Protein AF-A0A7S0DMI7-F1 (afdb_monomer)

pLDDT: mean 76.23, std 19.16, range [41.09, 98.19]

Organism: NCBI:txid1561963

Foldseek 3Di:
DDDDDDDDDDPDDPDPPDDDPDPDPPPPVPPPPPFPKDKDKDFLDPQQFDDQQQFTQAGDPPGVCVVRVPAGGKGWQDKANHGRGRHRVSNVVVSNVSSVVRGMIMTIITDDDDPPPPDRPHPPVVDPPCVVVVVVVVVVVVCVVVCVPPVVVVVVVVVVVVVVVVVVVVVVVPDPDDPPPDDDDPDDPPDDDAQFKWFFQQWDDDPPWDTRHGGFIWGFHDDDPQFTWTDGPVTHIDTGGPDVVRSSRIDRDDDD

Sequence (256 aa):
KDMDHDEMLNFEYMPRIIARKERNKKERRPKAFKYRHVELEFEAKPLGIKVISNRVVGIKKKSQAYLAGVRPGWQLLYVSDHKVPQETERVSRLLDAAVTTGFNFTIYFERRRLPDGMLAIEDSSEGRDEYEVQKEIKMKELYEGFSQTFDTALINQQAEMLREKEKRKKAAQMSPLSLRKATPVPMSSMDLKAGQTVRISAPIYETDASDIEAGEVGVIEEIDGEGIWMNIPKHESLRLVRDRSIIDGMDIHRDP

Structure (mmCIF, N/CA/C/O backbone):
data_AF-A0A7S0DMI7-F1
#
_entry.id   AF-A0A7S0DMI7-F1
#
loop_
_atom_site.group_PDB
_atom_site.id
_atom_site.type_symbol
_atom_site.label_atom_id
_atom_site.label_alt_id
_atom_site.label_comp_id
_atom_site.label_asym_id
_atom_site.label_entity_id
_atom_site.label_seq_id
_atom_site.pdbx_PDB_ins_code
_atom_site.Cartn_x
_atom_site.Cartn_y
_atom_site.Cartn_z
_atom_site.occupancy
_atom_site.B_iso_or_equiv
_atom_site.auth_seq_id
_atom_site.auth_comp_id
_atom_site.auth_asym_id
_atom_site.auth_atom_id
_atom_site.pdbx_PDB_model_num
ATOM 1 N N . LYS A 1 1 ? 67.617 -79.668 13.476 1.00 51.00 1 LYS A N 1
ATOM 2 C CA . LYS A 1 1 ? 68.069 -79.034 12.218 1.00 51.00 1 LYS A CA 1
ATOM 3 C C . LYS A 1 1 ? 67.586 -77.589 12.238 1.00 51.00 1 LYS A C 1
ATOM 5 O O . LYS A 1 1 ? 66.632 -77.235 11.562 1.00 51.00 1 LYS A O 1
ATOM 10 N N . ASP A 1 2 ? 68.121 -76.874 13.219 1.00 59.28 2 ASP A N 1
ATOM 11 C CA . ASP A 1 2 ? 68.686 -75.529 13.167 1.00 59.28 2 ASP A CA 1
ATOM 12 C C . ASP A 1 2 ? 68.175 -74.631 12.040 1.00 59.28 2 ASP A C 1
ATOM 14 O O . ASP A 1 2 ? 68.474 -74.855 10.867 1.00 59.28 2 ASP A O 1
ATOM 18 N N . MET A 1 3 ? 67.462 -73.576 12.430 1.00 52.53 3 MET A N 1
ATOM 19 C CA . MET A 1 3 ? 67.734 -72.255 11.881 1.00 52.53 3 MET A CA 1
ATOM 20 C C . MET A 1 3 ? 67.783 -71.247 13.022 1.00 52.53 3 MET A C 1
ATOM 22 O O . MET A 1 3 ? 66.832 -71.096 13.791 1.00 52.53 3 MET A O 1
ATOM 26 N N . ASP A 1 4 ? 68.958 -70.642 13.095 1.00 60.44 4 ASP A N 1
ATOM 27 C CA . ASP A 1 4 ? 69.423 -69.628 14.015 1.00 60.44 4 ASP A CA 1
ATOM 28 C C . ASP A 1 4 ? 68.826 -68.241 13.741 1.00 60.44 4 ASP A C 1
ATOM 30 O O . ASP A 1 4 ? 68.377 -67.935 12.637 1.00 60.44 4 ASP A O 1
ATOM 34 N N . HIS A 1 5 ? 68.865 -67.439 14.808 1.00 54.69 5 HIS A N 1
ATOM 35 C CA . HIS A 1 5 ? 69.166 -66.005 14.883 1.00 54.69 5 HIS A CA 1
ATOM 36 C C . HIS A 1 5 ? 68.999 -65.129 13.631 1.00 54.69 5 HIS A C 1
ATOM 38 O O . HIS A 1 5 ? 69.819 -65.172 12.724 1.00 54.69 5 HIS A O 1
ATOM 44 N N . ASP A 1 6 ? 67.988 -64.257 13.697 1.00 54.22 6 ASP A N 1
ATOM 45 C CA . ASP A 1 6 ? 67.986 -62.841 13.279 1.00 54.22 6 ASP A CA 1
ATOM 46 C C . ASP A 1 6 ? 66.526 -62.368 13.457 1.00 54.22 6 ASP A C 1
ATOM 48 O O . ASP A 1 6 ? 65.657 -62.636 12.638 1.00 54.22 6 ASP A O 1
ATOM 52 N N . GLU A 1 7 ? 66.063 -61.783 14.561 1.00 60.16 7 GLU A N 1
ATOM 53 C CA . GLU A 1 7 ? 66.576 -60.615 15.279 1.00 60.16 7 GLU A CA 1
ATOM 54 C C . GLU A 1 7 ? 67.148 -59.510 14.390 1.00 60.16 7 GLU A C 1
ATOM 56 O O . GLU A 1 7 ? 68.170 -58.924 14.704 1.00 60.16 7 GLU A O 1
ATOM 61 N N . MET A 1 8 ? 66.430 -59.139 13.327 1.00 50.59 8 MET A N 1
ATOM 62 C CA . MET A 1 8 ? 66.545 -57.783 12.796 1.00 50.59 8 MET A CA 1
ATOM 63 C C . MET A 1 8 ? 65.179 -57.169 12.489 1.00 50.59 8 MET A C 1
ATOM 65 O O . MET A 1 8 ? 64.515 -57.491 11.512 1.00 50.59 8 MET A O 1
ATOM 69 N N . LEU A 1 9 ? 64.808 -56.234 13.370 1.00 54.53 9 LEU A N 1
ATOM 70 C CA . LEU A 1 9 ? 64.209 -54.948 13.016 1.00 54.53 9 LEU A CA 1
ATOM 71 C C . LEU A 1 9 ? 62.975 -55.005 12.106 1.00 54.53 9 LEU A C 1
ATOM 73 O O . LEU A 1 9 ? 63.062 -54.841 10.896 1.00 54.53 9 LEU A O 1
ATOM 77 N N . ASN A 1 10 ? 61.796 -55.057 12.725 1.00 45.16 10 ASN A N 1
ATOM 78 C CA . ASN A 1 10 ? 60.628 -54.404 12.138 1.00 45.16 10 ASN A CA 1
ATOM 79 C C . ASN A 1 10 ? 59.769 -53.745 13.225 1.00 45.16 10 ASN A C 1
ATOM 81 O O . ASN A 1 10 ? 58.633 -54.117 13.500 1.00 45.16 10 ASN A O 1
ATOM 85 N N . PHE A 1 11 ? 60.368 -52.737 13.863 1.00 46.81 11 PHE A N 1
ATOM 86 C CA . PHE A 1 11 ? 59.679 -51.710 14.652 1.00 46.81 11 PHE A CA 1
ATOM 87 C C . PHE A 1 11 ? 59.226 -50.553 13.743 1.00 46.81 11 PHE A C 1
ATOM 89 O O . PHE A 1 11 ? 59.364 -49.380 14.080 1.00 46.81 11 PHE A O 1
ATOM 96 N N . GLU A 1 12 ? 58.682 -50.870 12.569 1.00 53.97 12 GLU A N 1
ATOM 97 C CA . GLU A 1 12 ? 58.097 -49.882 11.670 1.00 53.97 12 GLU A CA 1
ATOM 98 C C . GLU A 1 12 ? 56.611 -50.173 11.471 1.00 53.97 12 GLU A C 1
ATOM 100 O O . GLU A 1 12 ? 56.195 -51.299 11.220 1.00 53.97 12 GLU A O 1
ATOM 105 N N . TYR A 1 13 ? 55.819 -49.106 11.578 1.00 46.72 13 TYR A N 1
ATOM 106 C CA . TYR A 1 13 ? 54.392 -49.041 11.265 1.00 46.72 13 TYR A CA 1
ATOM 107 C C . TYR A 1 13 ? 53.391 -49.583 12.298 1.00 46.72 13 TYR A C 1
ATOM 109 O O . TYR A 1 13 ? 52.547 -50.432 12.029 1.00 46.72 13 TYR A O 1
ATOM 117 N N . MET A 1 14 ? 53.330 -48.899 13.440 1.00 41.09 14 MET A N 1
ATOM 118 C CA . MET A 1 14 ? 52.031 -48.570 14.039 1.00 41.09 14 MET A CA 1
ATOM 119 C C . MET A 1 14 ? 51.489 -47.305 13.350 1.00 41.09 14 MET A C 1
ATOM 121 O O . MET A 1 14 ? 51.977 -46.209 13.648 1.00 41.09 14 MET A O 1
ATOM 125 N N . PRO A 1 15 ? 50.500 -47.376 12.436 1.00 46.91 15 PRO A N 1
ATOM 126 C CA . PRO A 1 15 ? 49.812 -46.170 12.017 1.00 46.91 15 PRO A CA 1
ATOM 127 C C . PRO A 1 15 ? 49.036 -45.652 13.228 1.00 46.91 15 PRO A C 1
ATOM 129 O O . PRO A 1 15 ? 48.144 -46.314 13.757 1.00 46.91 15 PRO A O 1
ATOM 132 N N . ARG A 1 16 ? 49.393 -44.451 13.685 1.00 47.19 16 ARG A N 1
ATOM 133 C CA . ARG A 1 16 ? 48.600 -43.677 14.641 1.00 47.19 16 ARG A CA 1
ATOM 134 C C . ARG A 1 16 ? 47.180 -43.543 14.082 1.00 47.19 16 ARG A C 1
ATOM 136 O O . ARG A 1 16 ? 46.923 -42.673 13.255 1.00 47.19 16 ARG A O 1
ATOM 143 N N . ILE A 1 17 ? 46.246 -44.379 14.538 1.00 46.34 17 ILE A N 1
ATOM 144 C CA . ILE A 1 17 ? 44.807 -44.180 14.330 1.00 46.34 17 ILE A CA 1
ATOM 145 C C . ILE A 1 17 ? 44.365 -43.082 15.301 1.00 46.34 17 ILE A C 1
ATOM 147 O O . ILE A 1 17 ? 43.647 -43.308 16.267 1.00 46.34 17 ILE A O 1
ATOM 151 N N . ILE A 1 18 ? 44.846 -41.865 15.068 1.00 53.53 18 ILE A N 1
ATOM 152 C CA . ILE A 1 18 ? 44.257 -40.652 15.615 1.00 53.53 18 ILE A CA 1
ATOM 153 C C . ILE A 1 18 ? 44.119 -39.680 14.447 1.00 53.53 18 ILE A C 1
ATOM 155 O O . ILE A 1 18 ? 45.068 -39.427 13.714 1.00 53.53 18 ILE A O 1
ATOM 159 N N . ALA A 1 19 ? 42.911 -39.128 14.334 1.00 55.78 19 ALA A N 1
ATOM 160 C CA . ALA A 1 19 ? 42.519 -38.004 13.490 1.00 55.78 19 ALA A CA 1
ATOM 161 C C . ALA A 1 19 ? 42.274 -38.280 11.996 1.00 55.78 19 ALA A C 1
ATOM 163 O O . ALA A 1 19 ? 43.119 -38.002 11.150 1.00 55.78 19 ALA A O 1
ATOM 164 N N . ARG A 1 20 ? 41.018 -38.625 11.654 1.00 47.97 20 ARG A N 1
ATOM 165 C CA . ARG A 1 20 ? 40.309 -37.960 10.534 1.00 47.97 20 ARG A CA 1
ATOM 166 C C . ARG A 1 20 ? 38.790 -38.211 10.506 1.00 47.97 20 ARG A C 1
ATOM 168 O O . ARG A 1 20 ? 38.251 -38.698 9.521 1.00 47.97 20 ARG A O 1
ATOM 175 N N . LYS A 1 21 ? 38.066 -37.834 11.568 1.00 53.91 21 LYS A N 1
ATOM 176 C CA . LYS A 1 21 ? 36.588 -37.724 11.527 1.00 53.91 21 LYS A CA 1
ATOM 177 C C . LYS A 1 21 ? 36.055 -36.300 11.301 1.00 53.91 21 LYS A C 1
ATOM 179 O O . LYS A 1 21 ? 34.848 -36.111 11.260 1.00 53.91 21 LYS A O 1
ATOM 184 N N . GLU A 1 22 ? 36.913 -35.310 11.055 1.00 56.56 22 GLU A N 1
ATOM 185 C CA . GLU A 1 22 ? 36.490 -33.903 10.981 1.00 56.56 22 GLU A CA 1
ATOM 186 C C . GLU A 1 22 ? 37.026 -33.154 9.758 1.00 56.56 22 GLU A C 1
ATOM 188 O O . GLU A 1 22 ? 37.826 -32.237 9.898 1.00 56.56 22 GLU A O 1
ATOM 193 N N . ARG A 1 23 ? 36.629 -33.525 8.534 1.00 53.94 23 ARG A N 1
ATOM 194 C CA . ARG A 1 23 ? 36.812 -32.643 7.357 1.00 53.94 23 ARG A CA 1
ATOM 195 C C . ARG A 1 23 ? 36.038 -33.138 6.138 1.00 53.94 23 ARG A C 1
ATOM 197 O O . ARG A 1 23 ? 36.613 -33.515 5.128 1.00 53.94 23 ARG A O 1
ATOM 204 N N . ASN A 1 24 ? 34.711 -33.154 6.232 1.00 51.22 24 ASN A N 1
ATOM 205 C CA . ASN A 1 24 ? 33.867 -32.982 5.042 1.00 51.22 24 ASN A CA 1
ATOM 206 C C . ASN A 1 24 ? 32.446 -32.507 5.368 1.00 51.22 24 ASN A C 1
ATOM 208 O O . ASN A 1 24 ? 31.512 -32.719 4.600 1.00 51.22 24 ASN A O 1
ATOM 212 N N . LYS A 1 25 ? 32.292 -31.725 6.443 1.00 53.50 25 LYS A N 1
ATOM 213 C CA . LYS A 1 25 ? 31.246 -30.703 6.485 1.00 53.50 25 LYS A CA 1
ATOM 214 C C . LYS A 1 25 ? 31.739 -29.557 5.598 1.00 53.50 25 LYS A C 1
ATOM 216 O O . LYS A 1 25 ? 32.090 -28.493 6.087 1.00 53.50 25 LYS A O 1
ATOM 221 N N . LYS A 1 26 ? 31.874 -29.822 4.288 1.00 54.66 26 LYS A N 1
ATOM 222 C CA . LYS A 1 26 ? 31.926 -28.761 3.282 1.00 54.66 26 LYS A CA 1
ATOM 223 C C . LYS A 1 26 ? 30.729 -27.900 3.617 1.00 54.66 26 LYS A C 1
ATOM 225 O O . LYS A 1 26 ? 29.599 -28.373 3.493 1.00 54.66 26 LYS A O 1
ATOM 230 N N . GLU A 1 27 ? 31.000 -26.708 4.130 1.00 52.00 27 GLU A N 1
ATOM 231 C CA . GLU A 1 27 ? 30.058 -25.613 4.195 1.00 52.00 27 GLU A CA 1
ATOM 232 C C . GLU A 1 27 ? 29.348 -25.599 2.848 1.00 52.00 27 GLU A C 1
ATOM 234 O O . GLU A 1 27 ? 29.869 -25.118 1.839 1.00 52.00 27 GLU A O 1
ATOM 239 N N . ARG A 1 28 ? 28.160 -26.202 2.795 1.00 58.22 28 ARG A N 1
ATOM 240 C CA . ARG A 1 28 ? 27.212 -25.915 1.740 1.00 58.22 28 ARG A CA 1
ATOM 241 C C . ARG A 1 28 ? 26.820 -24.490 2.068 1.00 58.22 28 ARG A C 1
ATOM 243 O O . ARG A 1 28 ? 25.839 -24.289 2.774 1.00 58.22 28 ARG A O 1
ATOM 250 N N . ARG A 1 29 ? 27.654 -23.523 1.657 1.00 53.38 29 ARG A N 1
ATOM 251 C CA . ARG A 1 29 ? 27.296 -22.111 1.656 1.00 53.38 29 ARG A CA 1
ATOM 252 C C . ARG A 1 29 ? 25.887 -22.108 1.082 1.00 53.38 29 ARG A C 1
ATOM 254 O O . ARG A 1 29 ? 25.735 -22.636 -0.030 1.00 53.38 29 ARG A O 1
ATOM 261 N N . PRO A 1 30 ? 24.860 -21.703 1.851 1.00 58.59 30 PRO A N 1
ATOM 262 C CA . PRO A 1 30 ? 23.506 -21.689 1.331 1.00 58.59 30 PRO A CA 1
ATOM 263 C C . PRO A 1 30 ? 23.613 -20.923 0.024 1.00 58.59 30 PRO A C 1
ATOM 265 O O . PRO A 1 30 ? 24.147 -19.813 0.016 1.00 58.59 30 PRO A O 1
ATOM 268 N N . LYS A 1 31 ? 23.284 -21.583 -1.096 1.00 58.91 31 LYS A N 1
ATOM 269 C CA . LYS A 1 31 ? 23.355 -20.956 -2.417 1.00 58.91 31 LYS A CA 1
ATOM 270 C C . LYS A 1 31 ? 22.606 -19.649 -2.250 1.00 58.91 31 LYS A C 1
ATOM 272 O O . LYS A 1 31 ? 21.418 -19.712 -1.949 1.00 58.91 31 LYS A O 1
ATOM 277 N N . ALA A 1 32 ? 23.317 -18.522 -2.326 1.00 53.50 32 ALA A N 1
ATOM 278 C CA . ALA A 1 32 ? 22.724 -17.217 -2.115 1.00 53.50 32 ALA A CA 1
ATOM 279 C C . ALA A 1 32 ? 21.523 -17.159 -3.051 1.00 53.50 32 ALA A C 1
ATOM 281 O O . ALA A 1 32 ? 21.679 -17.217 -4.276 1.00 53.50 32 ALA A O 1
ATOM 282 N N . PHE A 1 33 ? 20.326 -17.216 -2.471 1.00 57.03 33 PHE A N 1
ATOM 283 C CA . PHE A 1 33 ? 19.102 -17.177 -3.238 1.00 57.03 33 PHE A CA 1
ATOM 284 C C . PHE A 1 33 ? 19.055 -15.762 -3.786 1.00 57.03 33 PHE A C 1
ATOM 286 O O . PHE A 1 33 ? 18.699 -14.823 -3.086 1.00 57.03 33 PHE A O 1
ATOM 293 N N . LYS A 1 34 ? 19.543 -15.601 -5.018 1.00 68.25 34 LYS A N 1
ATOM 294 C CA . LYS A 1 34 ? 19.492 -14.349 -5.759 1.00 68.25 34 LYS A CA 1
ATOM 295 C C . LYS A 1 34 ? 18.010 -14.019 -5.899 1.00 68.25 34 LYS A C 1
ATOM 297 O O . LYS A 1 34 ? 17.329 -14.641 -6.719 1.00 68.25 34 LYS A O 1
ATOM 302 N N . TYR A 1 35 ? 17.510 -13.141 -5.029 1.00 62.62 35 TYR A N 1
ATOM 303 C CA . TYR A 1 35 ? 16.135 -12.667 -5.059 1.00 62.62 35 TYR A CA 1
ATOM 304 C C . TYR A 1 35 ? 15.841 -12.204 -6.482 1.00 62.62 35 TYR A C 1
ATOM 306 O O . TYR A 1 35 ? 16.559 -11.379 -7.048 1.00 62.62 35 TYR A O 1
ATOM 314 N N . ARG A 1 36 ? 14.847 -12.829 -7.116 1.00 85.94 36 ARG A N 1
ATOM 315 C CA . ARG A 1 36 ? 14.408 -12.432 -8.452 1.00 85.94 36 ARG A CA 1
ATOM 316 C C . ARG A 1 36 ? 13.363 -11.349 -8.253 1.00 85.94 36 ARG A C 1
ATOM 318 O O . ARG A 1 36 ? 12.171 -11.654 -8.218 1.00 85.94 36 ARG A O 1
ATOM 325 N N . HIS A 1 37 ? 13.831 -10.123 -8.046 1.00 93.75 37 HIS A N 1
ATOM 326 C CA . HIS A 1 37 ? 12.964 -8.961 -8.159 1.00 93.75 37 HIS A CA 1
ATOM 327 C C . HIS A 1 37 ? 12.476 -8.847 -9.604 1.00 93.75 37 HIS A C 1
ATOM 329 O O . HIS A 1 37 ? 13.197 -9.204 -10.542 1.00 93.75 37 HIS A O 1
ATOM 335 N N . VAL A 1 38 ? 11.231 -8.424 -9.768 1.00 95.88 38 VAL A N 1
ATOM 336 C CA . VAL A 1 38 ? 10.604 -8.187 -11.065 1.00 95.88 38 VAL A CA 1
ATOM 337 C C . VAL A 1 38 ? 9.954 -6.833 -10.992 1.00 95.88 38 VAL A C 1
ATOM 339 O O . VAL A 1 38 ? 9.150 -6.584 -10.100 1.00 95.88 38 VAL A O 1
ATOM 342 N N . GLU A 1 39 ? 10.302 -5.997 -11.941 1.00 96.69 39 GLU A N 1
ATOM 343 C CA . GLU A 1 39 ? 9.683 -4.706 -12.145 1.00 96.69 39 GLU A CA 1
ATOM 344 C C . GLU A 1 39 ? 8.648 -4.856 -13.259 1.00 96.69 39 GLU A C 1
ATOM 346 O O . GLU A 1 39 ? 8.946 -5.448 -14.300 1.00 96.69 39 GLU A O 1
ATOM 351 N N . LEU A 1 40 ? 7.418 -4.416 -13.006 1.00 97.69 40 LEU A N 1
ATOM 352 C CA . LEU A 1 40 ? 6.320 -4.466 -13.970 1.00 97.69 40 LEU A CA 1
ATOM 353 C C . LEU A 1 40 ? 5.623 -3.107 -14.006 1.00 97.69 40 LEU A C 1
ATOM 355 O O . LEU A 1 40 ? 5.250 -2.587 -12.955 1.00 97.69 40 LEU A O 1
ATOM 359 N N . GLU A 1 41 ? 5.429 -2.566 -15.205 1.00 98.00 41 GLU A N 1
ATOM 360 C CA . GLU A 1 41 ? 4.672 -1.335 -15.441 1.00 98.00 41 GLU A CA 1
ATOM 361 C C . GLU A 1 41 ? 3.194 -1.658 -15.698 1.00 98.00 41 GLU A C 1
ATOM 363 O O . GLU A 1 41 ? 2.851 -2.653 -16.346 1.00 98.00 41 GLU A O 1
ATOM 368 N N . PHE A 1 42 ? 2.315 -0.817 -15.168 1.00 98.06 42 PHE A N 1
ATOM 369 C CA . PHE A 1 42 ? 0.870 -0.963 -15.198 1.00 98.06 42 PHE A CA 1
ATOM 370 C C . PHE A 1 42 ? 0.224 0.352 -15.644 1.00 98.06 42 PHE A C 1
ATOM 372 O O . PHE A 1 42 ? 0.614 1.426 -15.198 1.00 98.06 42 PHE A O 1
ATOM 379 N N . GLU A 1 43 ? -0.801 0.268 -16.491 1.00 98.19 43 GLU A N 1
ATOM 380 C CA . GLU A 1 43 ? -1.671 1.409 -16.791 1.00 98.19 43 GLU A CA 1
ATOM 381 C C . GLU A 1 43 ? -2.548 1.753 -15.574 1.00 98.19 43 GLU A C 1
ATOM 383 O O . GLU A 1 43 ? -2.835 0.872 -14.753 1.00 98.19 43 GLU A O 1
ATOM 388 N N . ALA A 1 44 ? -3.039 2.999 -15.507 1.00 97.56 44 ALA A N 1
ATOM 389 C CA . ALA A 1 44 ? -3.982 3.516 -14.503 1.00 97.56 44 ALA A CA 1
ATOM 390 C C . ALA A 1 44 ? -5.395 2.901 -14.613 1.00 97.56 44 ALA A C 1
ATOM 392 O O . ALA A 1 44 ? -6.405 3.582 -14.791 1.00 97.56 44 ALA A O 1
ATOM 393 N N . LYS A 1 45 ? -5.472 1.573 -14.553 1.00 97.75 45 LYS A N 1
ATOM 394 C CA . LYS A 1 45 ? -6.688 0.762 -14.621 1.00 97.75 45 LYS A CA 1
ATOM 395 C C . LYS A 1 45 ? -6.690 -0.239 -13.465 1.00 97.75 45 LYS A C 1
ATOM 397 O O . LYS A 1 45 ? -5.633 -0.548 -12.914 1.00 97.75 45 LYS A O 1
ATOM 402 N N . PRO A 1 46 ? -7.854 -0.806 -13.103 1.00 97.19 46 PRO A N 1
ATOM 403 C CA . PRO A 1 46 ? -7.917 -1.832 -12.070 1.00 97.19 46 PRO A CA 1
ATOM 404 C C . PRO A 1 46 ? -6.971 -3.011 -12.365 1.00 97.19 46 PRO A C 1
ATOM 406 O O . PRO A 1 46 ? -7.167 -3.762 -13.321 1.00 97.19 46 PRO A O 1
ATOM 409 N N . LEU A 1 47 ? -5.968 -3.205 -11.501 1.00 97.38 47 LEU A N 1
ATOM 410 C CA . LEU A 1 47 ? -4.944 -4.254 -11.630 1.00 97.38 47 LEU A CA 1
ATOM 411 C C . LEU A 1 47 ? -5.537 -5.667 -11.676 1.00 97.38 47 LEU A C 1
ATOM 413 O O . LEU A 1 47 ? -5.007 -6.553 -12.347 1.00 97.38 47 LEU A O 1
ATOM 417 N N . GLY A 1 48 ? -6.627 -5.881 -10.932 1.00 97.56 48 GLY A N 1
ATOM 418 C CA . GLY A 1 48 ? -7.248 -7.190 -10.741 1.00 97.56 48 GLY A CA 1
ATOM 419 C C . GLY A 1 48 ? -6.370 -8.157 -9.946 1.00 97.56 48 GLY A C 1
ATOM 420 O O . GLY A 1 48 ? -6.274 -9.328 -10.314 1.00 97.56 48 GLY A O 1
ATOM 421 N N . ILE A 1 49 ? -5.736 -7.669 -8.878 1.00 97.31 49 ILE A N 1
ATOM 422 C CA . ILE A 1 49 ? -5.055 -8.479 -7.861 1.00 97.31 49 ILE A CA 1
ATOM 423 C C . ILE A 1 49 ? -5.820 -8.406 -6.544 1.00 97.31 49 ILE A C 1
ATOM 425 O O . ILE A 1 49 ? -6.400 -7.377 -6.210 1.00 97.31 49 ILE A O 1
ATOM 429 N N . LYS A 1 50 ? -5.790 -9.497 -5.786 1.00 96.94 50 LYS A N 1
ATOM 430 C CA . LYS A 1 50 ? -6.220 -9.548 -4.392 1.00 96.94 50 LYS A CA 1
ATOM 431 C C . LYS A 1 50 ? -4.972 -9.691 -3.535 1.00 96.94 50 LYS A C 1
ATOM 433 O O . LYS A 1 50 ? -4.159 -10.588 -3.778 1.00 96.94 50 LYS A O 1
ATOM 438 N N . VAL A 1 51 ? -4.818 -8.812 -2.553 1.00 96.81 51 VAL A N 1
ATOM 439 C CA . VAL A 1 51 ? -3.630 -8.743 -1.695 1.00 96.81 51 VAL A CA 1
ATOM 440 C C . VAL A 1 51 ? -4.058 -8.903 -0.239 1.00 96.81 51 VAL A C 1
ATOM 442 O O . VAL A 1 51 ? -5.091 -8.379 0.166 1.00 96.81 51 VAL A O 1
ATOM 445 N N . ILE A 1 52 ? -3.279 -9.652 0.539 1.00 96.12 52 ILE A N 1
ATOM 446 C CA . ILE A 1 52 ? -3.362 -9.675 2.005 1.00 96.12 52 ILE A CA 1
ATOM 447 C C . ILE A 1 52 ? -1.984 -9.278 2.515 1.00 96.12 52 ILE A C 1
ATOM 449 O O . ILE A 1 52 ? -0.983 -9.862 2.092 1.00 96.12 52 ILE A O 1
ATOM 453 N N . SER A 1 53 ? -1.924 -8.290 3.409 1.00 96.19 53 SER A N 1
ATOM 454 C CA . SER A 1 53 ? -0.679 -7.617 3.777 1.00 96.19 53 SER A CA 1
ATOM 455 C C . SER A 1 53 ? -0.025 -7.037 2.514 1.00 96.19 53 SER A C 1
ATOM 457 O O . SER A 1 53 ? -0.672 -6.306 1.772 1.00 96.19 53 SER A O 1
ATOM 459 N N . ASN A 1 54 ? 1.212 -7.419 2.212 1.00 97.19 54 ASN A N 1
ATOM 460 C CA . ASN A 1 54 ? 1.915 -7.092 0.976 1.00 97.19 54 ASN A CA 1
ATOM 461 C C . ASN A 1 54 ? 2.069 -8.302 0.038 1.00 97.19 54 ASN A C 1
ATOM 463 O O . ASN A 1 54 ? 2.976 -8.327 -0.792 1.00 97.19 54 ASN A O 1
ATOM 467 N N . ARG A 1 55 ? 1.232 -9.338 0.168 1.00 96.19 55 ARG A N 1
ATOM 468 C CA . ARG A 1 55 ? 1.321 -10.560 -0.646 1.00 96.19 55 ARG A CA 1
ATOM 469 C C . ARG A 1 55 ? 0.124 -10.742 -1.556 1.00 96.19 55 ARG A C 1
ATOM 471 O O . ARG A 1 55 ? -1.020 -10.681 -1.113 1.00 96.19 55 ARG A O 1
ATOM 478 N N . VAL A 1 56 ? 0.399 -11.058 -2.818 1.00 96.31 56 VAL A N 1
ATOM 479 C CA . VAL A 1 56 ? -0.623 -11.426 -3.798 1.00 96.31 56 VAL A CA 1
ATOM 480 C C . VAL A 1 56 ? -1.214 -12.773 -3.397 1.00 96.31 56 VAL A C 1
ATOM 482 O O . VAL A 1 56 ? -0.505 -13.777 -3.359 1.00 96.31 56 VAL A O 1
ATOM 485 N N . VAL A 1 57 ? -2.510 -12.807 -3.105 1.00 95.94 57 VAL A N 1
ATOM 486 C CA . VAL A 1 57 ? -3.231 -14.041 -2.753 1.00 95.94 57 VAL A CA 1
ATOM 487 C C . V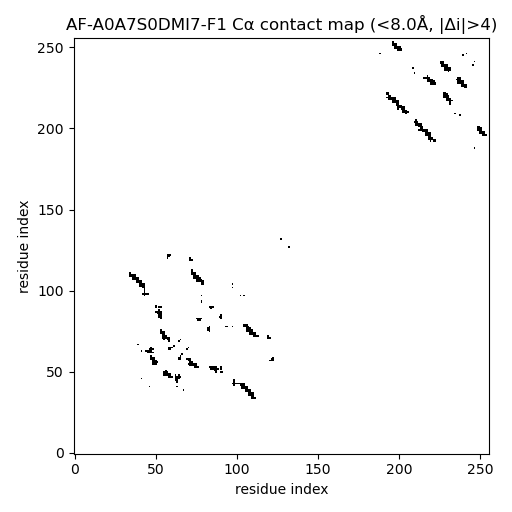AL A 1 57 ? -4.119 -14.541 -3.883 1.00 95.94 57 VAL A C 1
ATOM 489 O O . VAL A 1 57 ? -4.362 -15.738 -3.968 1.00 95.94 57 VAL A O 1
ATOM 492 N N . GLY A 1 58 ? -4.559 -13.650 -4.769 1.00 93.62 58 GLY A N 1
ATOM 493 C CA . GLY A 1 58 ? -5.431 -13.989 -5.887 1.00 93.62 58 GLY A CA 1
ATOM 494 C C . GLY A 1 58 ? -5.253 -13.020 -7.043 1.00 93.62 58 GLY A C 1
ATOM 495 O O . GLY A 1 58 ? -4.787 -11.893 -6.864 1.00 93.62 58 GLY A O 1
ATOM 496 N N . ILE A 1 59 ? -5.593 -13.475 -8.244 1.00 96.94 59 ILE A N 1
ATOM 497 C CA . ILE A 1 59 ? -5.472 -12.697 -9.476 1.00 96.94 59 ILE A CA 1
ATOM 498 C C . ILE A 1 59 ? -6.709 -12.966 -10.319 1.00 96.94 59 ILE A C 1
ATOM 500 O O . ILE A 1 59 ? -7.028 -14.114 -10.622 1.00 96.94 59 ILE A O 1
ATOM 504 N N . LYS A 1 60 ? -7.405 -11.902 -10.710 1.00 96.44 60 LYS A N 1
ATOM 505 C CA . LYS A 1 60 ? -8.580 -11.987 -11.573 1.00 96.44 60 LYS A CA 1
ATOM 506 C C . LYS A 1 60 ? -8.149 -12.382 -12.988 1.00 96.44 60 LYS A C 1
ATOM 508 O O . LYS A 1 60 ? -7.273 -11.748 -13.568 1.00 96.44 60 LYS A O 1
ATOM 513 N N . LYS A 1 61 ? -8.779 -13.404 -13.575 1.00 95.50 61 LYS A N 1
ATOM 514 C CA . LYS A 1 61 ? -8.502 -13.821 -14.962 1.00 95.50 61 LYS A CA 1
ATOM 515 C C . LYS A 1 61 ? -8.681 -12.646 -15.931 1.00 95.50 61 LYS A C 1
ATOM 517 O O . LYS A 1 61 ? -9.599 -11.843 -15.768 1.00 95.50 61 LYS A O 1
ATOM 522 N N . LYS A 1 62 ? -7.821 -12.576 -16.955 1.00 96.12 62 LYS A N 1
ATOM 523 C CA . LYS A 1 62 ? -7.818 -11.522 -17.993 1.00 96.12 62 LYS A CA 1
ATOM 524 C C . LYS A 1 62 ? -7.603 -10.091 -17.460 1.00 96.12 62 LYS A C 1
ATOM 526 O O . LYS A 1 62 ? -7.794 -9.141 -18.210 1.00 96.12 62 LYS A O 1
ATOM 531 N N . SER A 1 63 ? -7.219 -9.917 -16.192 1.00 97.56 63 SER A N 1
ATOM 532 C CA . SER A 1 63 ? -6.818 -8.611 -15.660 1.00 97.56 63 SER A CA 1
ATOM 533 C C . SER A 1 63 ? -5.432 -8.201 -16.154 1.00 97.56 63 SER A C 1
ATOM 535 O O . SER A 1 63 ? -4.673 -9.024 -16.669 1.00 97.56 63 SER A O 1
ATOM 537 N N . GLN A 1 64 ? -5.066 -6.939 -15.941 1.00 98.06 64 GLN A N 1
ATOM 538 C CA . GLN A 1 64 ? -3.739 -6.437 -16.285 1.00 98.06 64 GLN A CA 1
ATOM 539 C C . GLN A 1 64 ? -2.628 -7.214 -15.564 1.00 98.06 64 GLN A C 1
ATOM 541 O O . GLN A 1 64 ? -1.648 -7.611 -16.187 1.00 98.06 64 GLN A O 1
ATOM 546 N N . ALA A 1 65 ? -2.810 -7.524 -14.277 1.00 97.75 65 ALA A N 1
ATOM 547 C CA . ALA A 1 65 ? -1.847 -8.325 -13.526 1.00 97.75 65 ALA A CA 1
ATOM 548 C C . ALA A 1 65 ? -1.753 -9.777 -14.016 1.00 97.75 65 ALA A C 1
ATOM 550 O O . ALA A 1 65 ? -0.661 -10.347 -14.031 1.00 97.75 65 ALA A O 1
ATOM 551 N N . TYR A 1 66 ? -2.873 -10.364 -14.453 1.00 97.25 66 TYR A N 1
ATOM 552 C CA . TYR A 1 66 ? -2.873 -11.689 -15.073 1.00 97.25 66 TYR A CA 1
ATOM 553 C C . TYR A 1 66 ? -2.081 -11.688 -16.385 1.00 97.25 66 TYR A C 1
ATOM 555 O O . TYR A 1 66 ? -1.218 -12.540 -16.584 1.00 97.25 66 TYR A O 1
ATOM 563 N N . LEU A 1 67 ? -2.332 -10.702 -17.252 1.00 97.12 67 LEU A N 1
ATOM 564 C CA . LEU A 1 67 ? -1.633 -10.550 -18.531 1.00 97.12 67 LEU A CA 1
ATOM 565 C C . LEU A 1 67 ? -0.136 -10.257 -18.341 1.00 97.12 67 LEU A C 1
ATOM 567 O O . LEU A 1 67 ? 0.684 -10.771 -19.096 1.00 97.12 67 LEU A O 1
ATOM 571 N N . ALA A 1 68 ? 0.229 -9.520 -17.289 1.00 97.19 68 ALA A N 1
ATOM 572 C CA . ALA A 1 68 ? 1.618 -9.267 -16.901 1.00 97.19 68 ALA A CA 1
ATOM 573 C C . ALA A 1 68 ? 2.320 -10.491 -16.269 1.00 97.19 68 ALA A C 1
ATOM 575 O O . ALA A 1 68 ? 3.516 -10.446 -15.973 1.00 97.19 68 ALA A O 1
ATOM 576 N N . GLY A 1 69 ? 1.602 -11.596 -16.039 1.00 96.56 69 GLY A N 1
ATOM 577 C CA . GLY A 1 69 ? 2.166 -12.825 -15.482 1.00 96.56 69 GLY A CA 1
ATOM 578 C C . GLY A 1 69 ? 2.504 -12.745 -13.992 1.00 96.56 69 GLY A C 1
ATOM 579 O O . GLY A 1 69 ? 3.340 -13.523 -13.515 1.00 96.56 69 GLY A O 1
ATOM 580 N N . VAL A 1 70 ? 1.862 -11.832 -13.252 1.00 96.38 70 VAL A N 1
ATOM 581 C CA . VAL A 1 70 ? 1.893 -11.832 -11.782 1.00 96.38 70 VAL A CA 1
ATOM 582 C C . VAL A 1 70 ? 1.332 -13.171 -11.296 1.00 96.38 70 VAL A C 1
ATOM 584 O O . VAL A 1 70 ? 0.467 -13.764 -11.943 1.00 96.38 70 VAL A O 1
ATOM 587 N N . ARG A 1 71 ? 1.834 -13.691 -10.170 1.00 95.25 71 ARG A N 1
ATOM 588 C CA . ARG A 1 71 ? 1.354 -14.957 -9.593 1.00 95.25 71 ARG A CA 1
ATOM 589 C C . ARG A 1 71 ? 1.032 -14.819 -8.105 1.00 95.25 71 ARG A C 1
ATOM 591 O O . ARG A 1 71 ? 1.698 -14.037 -7.420 1.00 95.25 71 ARG A O 1
ATOM 598 N N . PRO A 1 72 ? 0.072 -15.605 -7.582 1.00 95.12 72 PRO A N 1
ATOM 599 C CA . PRO A 1 72 ? -0.116 -15.734 -6.144 1.00 95.12 72 PRO A CA 1
ATOM 600 C C . PRO A 1 72 ? 1.188 -16.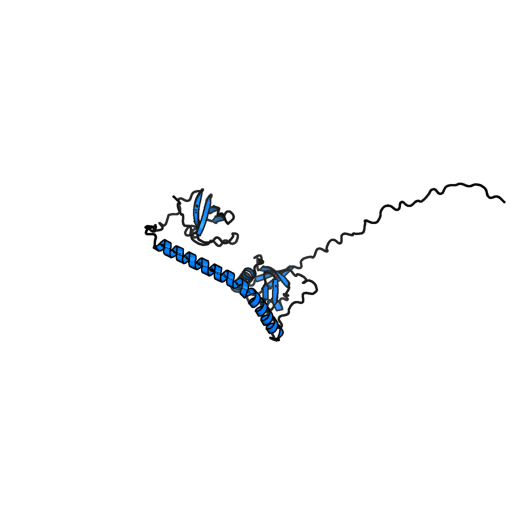137 -5.442 1.00 95.12 72 PRO A C 1
ATOM 602 O O . PRO A 1 72 ? 1.997 -16.899 -5.975 1.00 95.12 72 PRO A O 1
ATOM 605 N N . GLY A 1 73 ? 1.404 -15.597 -4.246 1.00 93.75 73 GLY A N 1
ATOM 606 C CA . GLY A 1 73 ? 2.620 -15.767 -3.452 1.00 93.75 73 GLY A CA 1
ATOM 607 C C . GLY A 1 73 ? 3.712 -14.726 -3.711 1.00 93.75 73 GLY A C 1
ATOM 608 O O . GLY A 1 73 ? 4.673 -14.673 -2.941 1.00 93.75 73 GLY A O 1
ATOM 609 N N . TRP A 1 74 ? 3.586 -13.887 -4.746 1.00 95.81 74 TRP A N 1
ATOM 610 C CA . TRP A 1 74 ? 4.509 -12.768 -4.956 1.00 95.81 74 TRP A CA 1
ATOM 611 C C . TRP A 1 74 ? 4.297 -11.694 -3.890 1.00 95.81 74 TRP A C 1
ATOM 613 O O . TRP A 1 74 ? 3.166 -11.429 -3.480 1.00 95.81 74 TRP A O 1
ATOM 623 N N . GLN A 1 75 ? 5.391 -11.086 -3.438 1.00 96.44 75 GLN A N 1
ATOM 624 C CA . GLN A 1 75 ? 5.363 -10.016 -2.445 1.00 96.44 75 GLN A CA 1
ATOM 625 C C . GLN A 1 75 ? 5.592 -8.669 -3.130 1.00 96.44 75 GLN A C 1
ATOM 627 O O . GLN A 1 75 ? 6.526 -8.534 -3.915 1.00 96.44 75 GLN A O 1
ATOM 632 N N . LEU A 1 76 ? 4.748 -7.686 -2.835 1.00 97.81 76 LEU A N 1
ATOM 633 C CA . LEU A 1 76 ? 4.917 -6.305 -3.263 1.00 97.81 76 LEU A CA 1
ATOM 634 C C . LEU A 1 76 ? 5.975 -5.652 -2.367 1.00 97.81 76 LEU A C 1
ATOM 636 O O . LEU A 1 76 ? 5.887 -5.724 -1.139 1.00 97.81 76 LEU A O 1
ATOM 640 N N . LEU A 1 77 ? 6.982 -5.040 -2.984 1.00 97.06 77 LEU A N 1
ATOM 641 C CA . LEU A 1 77 ? 8.042 -4.316 -2.284 1.00 97.06 77 LEU A CA 1
ATOM 642 C C . LEU A 1 77 ? 7.835 -2.806 -2.389 1.00 97.06 77 LEU A C 1
ATOM 644 O O . LEU A 1 77 ? 7.861 -2.113 -1.374 1.00 97.06 77 LEU A O 1
ATOM 648 N N . TYR A 1 78 ? 7.595 -2.325 -3.610 1.00 97.75 78 TYR A N 1
ATOM 649 C CA . TYR A 1 78 ? 7.406 -0.911 -3.925 1.00 97.75 78 TYR A CA 1
ATOM 650 C C . TYR A 1 78 ? 6.300 -0.751 -4.965 1.00 97.75 78 TYR A C 1
ATOM 652 O O . TYR A 1 78 ? 6.137 -1.616 -5.830 1.00 97.75 78 TYR A O 1
ATOM 660 N N . VAL A 1 79 ? 5.560 0.347 -4.876 1.00 97.75 79 VAL A N 1
ATOM 661 C CA . VAL A 1 79 ? 4.590 0.796 -5.881 1.00 97.75 79 VAL A CA 1
ATOM 662 C C . VAL A 1 79 ? 4.957 2.239 -6.214 1.00 97.75 79 VAL A C 1
ATOM 664 O O . VAL A 1 79 ? 5.020 3.093 -5.327 1.00 97.75 79 VAL A O 1
ATOM 667 N N . SER A 1 80 ? 5.273 2.479 -7.481 1.00 94.69 80 SER A N 1
ATOM 668 C CA . SER A 1 80 ? 6.090 3.601 -7.937 1.00 94.69 80 SER A CA 1
ATOM 669 C C . SER A 1 80 ? 7.364 3.669 -7.084 1.00 94.69 80 SER A C 1
ATOM 671 O O . SER A 1 80 ? 8.095 2.681 -7.014 1.00 94.69 80 SER A O 1
ATOM 673 N N . ASP A 1 81 ? 7.573 4.762 -6.353 1.00 94.38 81 ASP A N 1
ATOM 674 C CA . ASP A 1 81 ? 8.730 4.946 -5.469 1.00 94.38 81 ASP A CA 1
ATOM 675 C C . ASP A 1 81 ? 8.408 4.735 -3.978 1.00 94.38 81 ASP A C 1
ATOM 677 O O . ASP A 1 81 ? 9.246 4.961 -3.108 1.00 94.38 81 ASP A O 1
ATOM 681 N N . HIS A 1 82 ? 7.193 4.280 -3.654 1.00 95.50 82 HIS A N 1
ATOM 682 C CA . HIS A 1 82 ? 6.731 4.160 -2.272 1.00 95.50 82 HIS A CA 1
ATOM 683 C C . HIS A 1 82 ? 6.884 2.724 -1.783 1.00 95.50 82 HIS A C 1
ATOM 685 O O . HIS A 1 82 ? 6.379 1.776 -2.394 1.00 95.50 82 HIS A O 1
ATOM 691 N N . LYS A 1 83 ? 7.572 2.550 -0.650 1.00 97.44 83 LYS A N 1
ATOM 692 C CA . LYS A 1 83 ? 7.730 1.242 -0.009 1.00 97.44 83 LYS A CA 1
ATOM 693 C C . LYS A 1 83 ? 6.381 0.745 0.506 1.00 97.44 83 LYS A C 1
ATOM 695 O O . LYS A 1 83 ? 5.689 1.443 1.240 1.00 97.44 83 LYS A O 1
ATOM 700 N N . VAL A 1 84 ? 6.032 -0.489 0.160 1.00 97.69 84 VAL A N 1
ATOM 701 C CA . VAL A 1 84 ? 4.737 -1.073 0.516 1.00 97.69 84 VAL A CA 1
ATOM 702 C C . VAL A 1 84 ? 4.763 -1.571 1.970 1.00 97.69 84 VAL A C 1
ATOM 704 O O . VAL A 1 84 ? 5.601 -2.417 2.308 1.00 97.69 84 VAL A O 1
ATOM 707 N N . PRO A 1 85 ? 3.863 -1.086 2.848 1.00 96.56 85 PRO A N 1
ATOM 708 C CA . PRO A 1 85 ? 3.770 -1.550 4.232 1.00 96.56 85 PRO A CA 1
ATOM 709 C C . PRO A 1 85 ? 3.197 -2.973 4.318 1.00 96.56 85 PRO A C 1
ATOM 711 O O . PRO A 1 85 ? 2.634 -3.497 3.362 1.00 96.56 85 PRO A O 1
ATOM 714 N N . GLN A 1 86 ? 3.303 -3.617 5.484 1.00 95.56 86 GLN A N 1
ATOM 715 C CA . GLN A 1 86 ? 2.718 -4.950 5.709 1.00 95.56 86 GLN A CA 1
ATOM 716 C C . GLN A 1 86 ? 1.214 -4.917 6.045 1.00 95.56 86 GLN A C 1
ATOM 718 O O . GLN A 1 86 ? 0.603 -5.966 6.227 1.00 95.56 86 GLN A O 1
ATOM 723 N N . GLU A 1 87 ? 0.582 -3.753 6.129 1.00 97.06 87 GLU A N 1
ATOM 724 C CA . GLU A 1 87 ? -0.832 -3.630 6.498 1.00 97.06 87 GLU A CA 1
ATOM 725 C C . GLU A 1 87 ? -1.737 -3.655 5.263 1.00 97.06 87 GLU A C 1
ATOM 727 O O . GLU A 1 87 ? -1.633 -2.787 4.399 1.00 97.06 87 GLU A O 1
ATOM 732 N N . THR A 1 88 ? -2.664 -4.618 5.195 1.00 96.19 88 THR A N 1
ATOM 733 C CA . THR A 1 88 ? -3.544 -4.839 4.029 1.00 96.19 88 THR A CA 1
ATOM 734 C C . THR A 1 88 ? -4.301 -3.581 3.594 1.00 96.19 88 THR A C 1
ATOM 736 O O . THR A 1 88 ? -4.391 -3.296 2.399 1.00 96.19 88 THR A O 1
ATOM 739 N N . GLU A 1 89 ? -4.843 -2.820 4.549 1.00 96.19 89 GLU A N 1
ATOM 740 C CA . GLU A 1 89 ? -5.605 -1.604 4.251 1.00 96.19 89 GLU A CA 1
ATOM 741 C C . GLU A 1 89 ? -4.726 -0.526 3.618 1.00 96.19 89 GLU A C 1
ATOM 743 O O . GLU A 1 89 ? -5.113 0.068 2.613 1.00 96.19 89 GLU A O 1
ATOM 748 N N . ARG A 1 90 ? -3.516 -0.316 4.155 1.00 97.19 90 ARG A N 1
ATOM 749 C CA . ARG A 1 90 ? -2.562 0.654 3.604 1.00 97.19 90 ARG A CA 1
ATOM 750 C C . ARG A 1 90 ? -2.125 0.265 2.196 1.00 97.19 90 ARG A C 1
ATOM 752 O O . ARG A 1 90 ? -2.091 1.124 1.324 1.00 97.19 90 ARG A O 1
ATOM 759 N N . VAL A 1 91 ? -1.847 -1.019 1.952 1.00 97.62 91 VAL A N 1
ATOM 760 C CA . VAL A 1 91 ? -1.504 -1.503 0.603 1.00 97.62 91 VAL A CA 1
ATOM 761 C C . VAL A 1 91 ? -2.653 -1.273 -0.376 1.00 97.62 91 VAL A C 1
ATOM 763 O O . VAL A 1 91 ? -2.415 -0.813 -1.489 1.00 97.62 91 VAL A O 1
ATOM 766 N N . SER A 1 92 ? -3.892 -1.537 0.043 1.00 96.31 92 SER A N 1
ATOM 767 C CA . SER A 1 92 ? -5.075 -1.329 -0.803 1.00 96.31 92 SER A CA 1
ATOM 768 C C . SER A 1 92 ? -5.245 0.147 -1.169 1.00 96.31 92 SER A C 1
ATOM 770 O O . SER A 1 92 ? -5.321 0.468 -2.350 1.00 96.31 92 SER A O 1
ATOM 772 N N . ARG A 1 93 ? -5.170 1.056 -0.183 1.00 96.81 93 ARG A N 1
ATOM 773 C CA . ARG A 1 93 ? -5.235 2.509 -0.423 1.00 96.81 93 ARG A CA 1
ATOM 774 C C . ARG A 1 93 ? -4.125 2.998 -1.350 1.00 96.81 93 ARG A C 1
ATOM 776 O O . ARG A 1 93 ? -4.373 3.856 -2.186 1.00 96.81 93 ARG A O 1
ATOM 783 N N . LEU A 1 94 ? -2.916 2.454 -1.215 1.00 97.38 94 LEU A N 1
ATOM 784 C CA . LEU A 1 94 ? -1.773 2.830 -2.045 1.00 97.38 94 LEU A CA 1
ATOM 785 C C . LEU A 1 94 ? -1.991 2.410 -3.510 1.00 97.38 94 LEU A C 1
ATOM 787 O O . LEU A 1 94 ? -1.766 3.203 -4.422 1.00 97.38 94 LEU A O 1
ATOM 791 N N . LEU A 1 95 ? -2.496 1.194 -3.742 1.00 97.25 95 LEU A N 1
ATOM 792 C CA . LEU A 1 95 ? -2.852 0.726 -5.084 1.00 97.25 95 LEU A CA 1
ATOM 793 C C . LEU A 1 95 ? -4.012 1.535 -5.686 1.00 97.25 95 LEU A C 1
ATOM 795 O O . LEU A 1 95 ? -3.943 1.912 -6.855 1.00 97.25 95 LEU A O 1
ATOM 799 N N . ASP A 1 96 ? -5.043 1.840 -4.896 1.00 96.69 96 ASP A N 1
ATOM 800 C CA . ASP A 1 96 ? -6.178 2.657 -5.339 1.00 96.69 96 ASP A CA 1
ATOM 801 C C . ASP A 1 96 ? -5.745 4.091 -5.672 1.00 96.69 96 ASP A C 1
ATOM 803 O O . ASP A 1 96 ? -6.174 4.652 -6.683 1.00 96.69 96 ASP A O 1
ATOM 807 N N . ALA A 1 97 ? -4.847 4.674 -4.873 1.00 96.81 97 ALA A N 1
ATOM 808 C CA . ALA A 1 97 ? -4.262 5.981 -5.140 1.00 96.81 97 ALA A CA 1
ATOM 809 C C . ALA A 1 97 ? -3.486 5.979 -6.463 1.00 96.81 97 ALA A C 1
ATOM 811 O O . ALA A 1 97 ? -3.714 6.859 -7.291 1.00 96.81 97 ALA A O 1
ATOM 812 N N . ALA A 1 98 ? -2.647 4.963 -6.706 1.00 96.50 98 ALA A N 1
ATOM 813 C CA . ALA A 1 98 ? -1.893 4.823 -7.952 1.00 96.50 98 ALA A CA 1
ATOM 814 C C . ALA A 1 98 ? -2.821 4.780 -9.179 1.00 96.50 98 ALA A C 1
ATOM 816 O O . ALA A 1 98 ? -2.596 5.507 -10.144 1.00 96.50 98 ALA A O 1
ATOM 817 N N . VAL A 1 99 ? -3.921 4.021 -9.109 1.00 96.69 99 VAL A N 1
ATOM 818 C CA . VAL A 1 99 ? -4.946 3.983 -10.168 1.00 96.69 99 VAL A CA 1
ATOM 819 C C . VAL A 1 99 ? -5.666 5.330 -10.315 1.00 96.69 99 VAL A C 1
ATOM 821 O O . VAL A 1 99 ? -5.931 5.762 -11.434 1.00 96.69 99 VAL A O 1
ATOM 824 N N . THR A 1 100 ? -5.951 6.021 -9.208 1.00 96.69 100 THR A N 1
ATOM 825 C CA . THR A 1 100 ? -6.665 7.312 -9.206 1.00 96.69 100 THR A CA 1
ATOM 826 C C . THR A 1 100 ? -5.840 8.444 -9.824 1.00 96.69 100 THR A C 1
ATOM 828 O O . THR A 1 100 ? -6.419 9.368 -10.390 1.00 96.69 100 THR A O 1
ATOM 831 N N . THR A 1 101 ? -4.503 8.373 -9.776 1.00 95.56 101 THR A N 1
ATOM 832 C CA . THR A 1 101 ? -3.635 9.406 -10.374 1.00 95.56 101 THR A CA 1
ATOM 833 C C . THR A 1 101 ? -3.815 9.563 -11.887 1.00 95.56 101 THR A C 1
ATOM 835 O O . THR A 1 101 ? -3.542 10.634 -12.422 1.00 95.56 101 THR A O 1
ATOM 838 N N . GLY A 1 102 ? -4.269 8.514 -12.583 1.00 94.69 102 GLY A N 1
ATOM 839 C CA . GLY A 1 102 ? -4.439 8.512 -14.038 1.00 94.69 102 GLY A CA 1
ATOM 840 C C . GLY A 1 102 ? -3.147 8.303 -14.840 1.00 94.69 102 GLY A C 1
ATOM 841 O O . GLY A 1 102 ? -3.212 8.255 -16.067 1.00 94.69 102 GLY A O 1
ATOM 842 N N . PHE A 1 103 ? -1.995 8.138 -14.182 1.00 96.31 103 PHE A N 1
ATOM 843 C CA . PHE A 1 103 ? -0.709 7.860 -14.827 1.00 96.31 103 PHE A CA 1
ATOM 844 C C . PHE A 1 103 ? -0.317 6.386 -14.707 1.00 96.31 103 PHE A C 1
ATOM 846 O O . PHE A 1 103 ? -0.722 5.692 -13.773 1.00 96.31 103 PHE A O 1
ATOM 853 N N . ASN A 1 104 ? 0.503 5.905 -15.645 1.00 97.88 104 ASN A N 1
ATOM 854 C CA . ASN A 1 104 ? 1.130 4.595 -15.505 1.00 97.88 104 ASN A CA 1
ATOM 855 C C . ASN A 1 104 ? 1.999 4.559 -14.245 1.00 97.88 104 ASN A C 1
ATOM 857 O O . ASN A 1 104 ? 2.614 5.557 -13.868 1.00 97.88 104 ASN A O 1
ATOM 861 N N . PHE A 1 105 ? 2.070 3.394 -13.615 1.00 97.94 105 PHE A N 1
ATOM 862 C CA . PHE A 1 105 ? 2.851 3.190 -12.405 1.00 97.94 105 PHE A CA 1
ATOM 863 C C . PHE A 1 105 ? 3.548 1.833 -12.429 1.00 97.94 105 PHE A C 1
ATOM 865 O O . PHE A 1 105 ? 3.092 0.875 -13.054 1.00 97.94 105 PHE A O 1
ATOM 872 N N . THR A 1 106 ? 4.661 1.744 -11.712 1.00 98.00 106 THR A N 1
ATOM 873 C CA . THR A 1 106 ? 5.503 0.547 -11.669 1.00 98.00 106 THR A CA 1
ATOM 874 C C . THR A 1 106 ? 5.320 -0.175 -10.343 1.00 98.00 106 THR A C 1
ATOM 876 O O . THR A 1 106 ? 5.252 0.461 -9.300 1.00 98.00 106 THR A O 1
ATOM 879 N N . ILE A 1 107 ? 5.256 -1.505 -10.334 1.00 98.06 107 ILE A N 1
ATOM 880 C CA . ILE A 1 107 ? 5.297 -2.289 -9.092 1.00 98.06 107 ILE A CA 1
ATOM 881 C C . ILE A 1 107 ? 6.520 -3.199 -9.110 1.00 98.06 107 ILE A C 1
ATOM 883 O O . ILE A 1 107 ? 6.756 -3.947 -10.062 1.00 98.06 107 ILE A O 1
ATOM 887 N N . TYR A 1 108 ? 7.259 -3.179 -8.005 1.00 97.38 108 TYR A N 1
ATOM 888 C CA . TYR A 1 108 ? 8.381 -4.070 -7.756 1.00 97.38 108 TYR A CA 1
ATOM 889 C C . TYR A 1 108 ? 7.912 -5.269 -6.939 1.00 97.38 108 TYR A C 1
ATOM 891 O O . TYR A 1 108 ? 7.474 -5.134 -5.793 1.00 97.38 108 TYR A O 1
ATOM 899 N N . PHE A 1 109 ? 8.041 -6.458 -7.518 1.00 97.12 109 PHE A N 1
ATOM 900 C CA . PHE A 1 109 ? 7.679 -7.718 -6.885 1.00 97.12 109 PHE A CA 1
ATOM 901 C C . PHE A 1 109 ? 8.904 -8.536 -6.500 1.00 97.12 109 PHE A C 1
ATOM 903 O O . PHE A 1 109 ? 9.857 -8.667 -7.266 1.00 97.12 109 PHE A O 1
ATOM 910 N N . GLU A 1 110 ? 8.831 -9.206 -5.358 1.00 95.31 110 GLU A N 1
ATOM 911 C CA . GLU A 1 110 ? 9.734 -10.287 -4.988 1.00 95.31 110 GLU A CA 1
ATOM 912 C C . GLU A 1 110 ? 9.110 -11.636 -5.367 1.00 95.31 110 GLU A C 1
ATOM 914 O O . GLU A 1 110 ? 8.079 -12.052 -4.821 1.00 95.31 110 GLU A O 1
ATOM 919 N N . ARG A 1 111 ? 9.752 -12.365 -6.293 1.00 93.00 111 ARG A N 1
ATOM 920 C CA . ARG A 1 111 ? 9.372 -13.752 -6.593 1.00 93.00 111 ARG A CA 1
ATOM 921 C C . ARG A 1 111 ? 9.799 -14.662 -5.450 1.00 93.00 111 ARG A C 1
ATOM 923 O O . ARG A 1 111 ? 10.903 -15.215 -5.471 1.00 93.00 111 ARG A O 1
ATOM 930 N N . ARG A 1 112 ? 8.905 -14.906 -4.496 1.00 82.44 112 ARG A N 1
ATOM 931 C CA . ARG A 1 112 ? 9.057 -16.057 -3.607 1.00 82.44 112 ARG A CA 1
ATOM 932 C C . ARG A 1 112 ? 8.632 -17.323 -4.331 1.00 82.44 112 ARG A C 1
ATOM 934 O O . ARG A 1 112 ? 7.551 -17.402 -4.909 1.00 82.44 112 ARG A O 1
ATOM 941 N N . ARG A 1 113 ? 9.488 -18.343 -4.270 1.00 70.88 113 ARG A N 1
ATOM 942 C CA . ARG A 1 113 ? 9.009 -19.710 -4.456 1.00 70.88 113 ARG A CA 1
ATOM 943 C C . ARG A 1 113 ? 8.109 -19.992 -3.264 1.00 70.88 113 ARG A C 1
ATOM 945 O O . ARG A 1 113 ? 8.588 -19.958 -2.130 1.00 70.88 113 ARG A O 1
ATOM 952 N N . LEU A 1 114 ? 6.819 -20.196 -3.516 1.00 66.44 114 LEU A N 1
ATOM 953 C CA . LEU A 1 114 ? 5.975 -20.836 -2.518 1.00 66.44 114 LEU A CA 1
ATOM 954 C C . LEU A 1 114 ? 6.670 -22.152 -2.127 1.00 66.44 114 LEU A C 1
ATOM 956 O O . LEU A 1 114 ? 7.245 -22.798 -3.009 1.00 66.44 114 LEU A O 1
ATOM 960 N N . PRO A 1 115 ? 6.711 -22.510 -0.833 1.00 66.44 115 PRO A N 1
ATOM 961 C CA . PRO A 1 115 ? 7.216 -23.813 -0.423 1.00 66.44 115 PRO A CA 1
ATOM 962 C C . PRO A 1 115 ? 6.495 -24.887 -1.241 1.00 66.44 115 PRO A C 1
ATOM 964 O O . PRO A 1 115 ? 5.271 -24.806 -1.384 1.00 66.44 115 PRO A O 1
ATOM 967 N N . ASP A 1 116 ? 7.243 -25.839 -1.807 1.00 57.78 116 ASP A N 1
ATOM 968 C CA . ASP A 1 116 ? 6.664 -26.955 -2.562 1.00 57.78 116 ASP A CA 1
ATOM 969 C C . ASP A 1 116 ? 5.537 -27.581 -1.719 1.00 57.78 116 ASP A C 1
ATOM 971 O O . ASP A 1 116 ? 5.779 -28.054 -0.609 1.00 57.78 116 ASP A O 1
ATOM 975 N N . GLY A 1 117 ? 4.293 -27.495 -2.203 1.00 61.94 117 GLY A N 1
ATOM 976 C CA . GLY A 1 117 ? 3.091 -27.951 -1.489 1.00 61.94 117 GLY A CA 1
ATOM 977 C C . GLY A 1 117 ? 2.022 -26.879 -1.240 1.00 61.94 117 GLY A C 1
ATOM 978 O O . GLY A 1 117 ? 0.858 -27.227 -1.058 1.00 61.94 117 GLY A O 1
ATOM 979 N N . MET A 1 118 ? 2.354 -25.584 -1.305 1.00 58.84 118 MET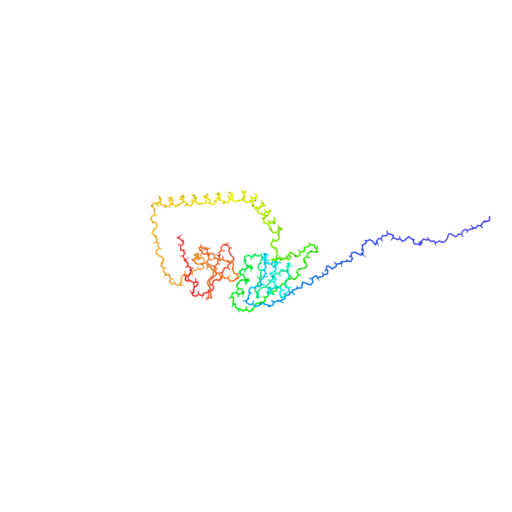 A N 1
ATOM 980 C CA . MET A 1 118 ? 1.342 -24.518 -1.368 1.00 58.84 118 MET A CA 1
ATOM 981 C C . MET A 1 118 ? 0.915 -24.310 -2.825 1.00 58.84 118 MET A C 1
ATOM 983 O O . MET A 1 118 ? 1.491 -23.495 -3.547 1.00 58.84 118 MET A O 1
ATOM 987 N N . LEU A 1 119 ? -0.074 -25.085 -3.277 1.00 57.75 119 LEU A N 1
ATOM 988 C CA . LEU A 1 119 ? -0.711 -24.855 -4.573 1.00 57.75 119 LEU A CA 1
ATOM 989 C C . LEU A 1 119 ? -1.408 -23.491 -4.545 1.00 57.75 119 LEU A C 1
ATOM 991 O O . LEU A 1 119 ? -2.163 -23.185 -3.619 1.00 57.75 119 LEU A O 1
ATOM 995 N N . ALA A 1 120 ? -1.122 -22.662 -5.549 1.00 57.12 120 ALA A N 1
ATOM 996 C CA . ALA A 1 120 ? -1.866 -21.436 -5.778 1.00 57.12 120 ALA A CA 1
ATOM 997 C C . ALA A 1 120 ? -3.344 -21.810 -5.943 1.00 57.12 120 ALA A C 1
ATOM 999 O O . ALA A 1 120 ? -3.681 -22.622 -6.802 1.00 57.12 120 ALA A O 1
ATOM 1000 N N . ILE A 1 121 ? -4.205 -21.251 -5.094 1.00 58.22 121 ILE A N 1
ATOM 1001 C CA . ILE A 1 121 ? -5.650 -21.360 -5.272 1.00 58.22 121 ILE A CA 1
ATOM 1002 C C . ILE A 1 121 ? -5.961 -20.471 -6.473 1.00 58.22 121 ILE A C 1
ATOM 1004 O O . ILE A 1 121 ? -6.003 -19.246 -6.362 1.00 58.22 121 ILE A O 1
ATOM 1008 N N . GLU A 1 122 ? -6.034 -21.073 -7.654 1.00 54.34 122 GLU A N 1
ATOM 1009 C CA . GLU A 1 122 ? -6.530 -20.384 -8.834 1.00 54.34 122 GLU A CA 1
ATOM 1010 C C . GLU A 1 122 ? -8.024 -20.150 -8.613 1.00 54.34 122 GLU A C 1
ATOM 1012 O O . GLU A 1 122 ? -8.800 -21.102 -8.595 1.00 54.34 122 GLU A O 1
ATOM 1017 N N . ASP A 1 123 ? -8.419 -18.889 -8.409 1.00 51.66 123 ASP A N 1
ATOM 1018 C CA . ASP A 1 123 ? -9.825 -18.475 -8.371 1.00 51.66 123 ASP A CA 1
ATOM 1019 C C . ASP A 1 123 ? -10.448 -18.739 -9.756 1.00 51.66 123 ASP A C 1
ATOM 1021 O O . ASP A 1 123 ? -10.526 -17.869 -10.635 1.00 51.66 123 ASP A O 1
ATOM 1025 N N . SER A 1 124 ? -10.881 -19.979 -9.989 1.00 51.25 124 SER A N 1
ATOM 1026 C CA . SER A 1 124 ? -11.780 -20.366 -11.069 1.00 51.25 124 SER A CA 1
ATOM 1027 C C . SER A 1 124 ? -13.179 -19.829 -10.771 1.00 51.25 124 SER A C 1
ATOM 1029 O O . SER A 1 124 ? -14.112 -20.570 -10.495 1.00 51.25 124 SER A O 1
ATOM 1031 N N . SER A 1 125 ? -13.333 -18.513 -10.873 1.00 53.38 125 SER A N 1
ATOM 1032 C CA . SER A 1 125 ? -14.594 -17.778 -10.686 1.00 53.38 125 SER A CA 1
ATOM 1033 C C . SER A 1 125 ? -15.679 -18.061 -11.747 1.00 53.38 125 SER A C 1
ATOM 1035 O O . SER A 1 125 ? -16.636 -17.303 -11.859 1.00 53.38 125 SER A O 1
ATOM 1037 N N . GLU A 1 126 ? -15.565 -19.151 -12.515 1.00 51.34 126 GLU A N 1
ATOM 1038 C CA . GLU A 1 126 ? -16.597 -19.612 -13.463 1.00 51.34 126 GLU A CA 1
ATOM 1039 C C . GLU A 1 126 ? -17.456 -20.767 -12.922 1.00 51.34 126 GLU A C 1
ATOM 1041 O O . GLU A 1 126 ? -18.413 -21.165 -13.577 1.00 51.34 126 GLU A O 1
ATOM 1046 N N . GLY A 1 127 ? -17.205 -21.230 -11.697 1.00 46.09 127 GLY A N 1
ATOM 1047 C CA . GLY A 1 127 ? -18.124 -22.090 -10.959 1.00 46.09 127 GLY A CA 1
ATOM 1048 C C . GLY A 1 127 ? -18.185 -21.623 -9.515 1.00 46.09 127 GLY A C 1
ATOM 1049 O O . GLY A 1 127 ? -17.197 -21.728 -8.793 1.00 46.09 127 GLY A O 1
ATOM 1050 N N . ARG A 1 128 ? -19.340 -21.115 -9.068 1.00 47.47 128 ARG A N 1
ATOM 1051 C CA . ARG A 1 128 ? -19.695 -21.160 -7.639 1.00 47.47 128 ARG A CA 1
ATOM 1052 C C . ARG A 1 128 ? -19.960 -22.626 -7.297 1.00 47.47 128 ARG A C 1
ATOM 1054 O O . ARG A 1 128 ? -21.101 -23.025 -7.089 1.00 47.47 128 ARG A O 1
ATOM 1061 N N . ASP A 1 129 ? -18.912 -23.432 -7.348 1.00 49.81 129 ASP A N 1
ATOM 1062 C CA . ASP A 1 129 ? -18.977 -24.839 -7.017 1.00 49.81 129 ASP A CA 1
ATOM 1063 C C . ASP A 1 129 ? -19.052 -24.938 -5.497 1.00 49.81 129 ASP A C 1
ATOM 1065 O O . ASP A 1 129 ? -18.422 -24.167 -4.767 1.00 49.81 129 ASP A O 1
ATOM 1069 N N . GLU A 1 130 ? -19.862 -25.879 -5.030 1.00 54.12 130 GLU A N 1
ATOM 1070 C CA . GLU A 1 130 ? -20.309 -26.135 -3.654 1.00 54.12 130 GLU A CA 1
ATOM 1071 C C . GLU A 1 130 ? -19.211 -26.064 -2.573 1.00 54.12 130 GLU A C 1
ATOM 1073 O O . GLU A 1 130 ? -19.506 -25.941 -1.386 1.00 54.12 130 GLU A O 1
ATOM 1078 N N . TYR A 1 131 ? -17.941 -26.076 -2.969 1.00 55.44 131 TYR A N 1
ATOM 1079 C CA . TYR A 1 131 ? -16.774 -25.898 -2.121 1.00 55.44 131 TYR A CA 1
ATOM 1080 C C . TYR A 1 131 ? -16.617 -24.480 -1.541 1.00 55.44 131 TYR A C 1
ATOM 1082 O O . TYR A 1 131 ? -16.227 -24.357 -0.381 1.00 55.44 131 TYR A O 1
ATOM 1090 N N . GLU A 1 132 ? -16.931 -23.404 -2.279 1.00 56.75 132 GLU A N 1
ATOM 1091 C CA . GLU A 1 132 ? -16.925 -22.042 -1.704 1.00 56.75 132 GLU A CA 1
ATOM 1092 C C . GLU A 1 132 ? -18.083 -21.847 -0.727 1.00 56.75 132 GLU A C 1
ATOM 1094 O O . GLU A 1 132 ? -17.882 -21.256 0.329 1.00 56.75 132 GLU A O 1
ATOM 1099 N N . VAL A 1 133 ? -19.249 -22.434 -1.018 1.00 62.59 133 VAL A N 1
ATOM 1100 C CA . VAL A 1 133 ? -20.409 -22.425 -0.115 1.00 62.59 133 VAL A CA 1
ATOM 1101 C C . VAL A 1 133 ? -20.102 -23.221 1.154 1.00 62.59 133 VAL A C 1
ATOM 1103 O O . VAL A 1 133 ? -20.344 -22.732 2.251 1.00 62.59 133 VAL A O 1
ATOM 1106 N N . GLN A 1 134 ? -19.488 -24.403 1.050 1.00 65.56 134 GLN A N 1
ATOM 1107 C CA . GLN A 1 134 ? -19.056 -25.170 2.224 1.00 65.56 134 GLN A CA 1
ATOM 1108 C C . GLN A 1 134 ? -17.945 -24.466 3.006 1.00 65.56 134 GLN A C 1
ATOM 1110 O O . GLN A 1 134 ? -17.928 -24.527 4.233 1.00 65.56 134 GLN A O 1
ATOM 1115 N N . LYS A 1 135 ? -17.023 -23.775 2.329 1.00 70.50 135 LYS A N 1
ATOM 1116 C CA . LYS A 1 135 ? -15.972 -22.996 2.988 1.00 70.50 135 LYS A CA 1
ATOM 1117 C C . LYS A 1 135 ? -16.536 -21.749 3.669 1.00 70.50 135 LYS A C 1
ATOM 1119 O O . LYS A 1 135 ? -16.083 -21.452 4.767 1.00 70.50 135 LYS A O 1
ATOM 1124 N N . GLU A 1 136 ? -17.526 -21.072 3.084 1.00 68.00 136 GLU A N 1
ATOM 1125 C CA . GLU A 1 136 ? -18.273 -19.973 3.715 1.00 68.00 136 GLU A CA 1
ATOM 1126 C C . GLU A 1 136 ? -19.122 -20.456 4.888 1.00 68.00 136 GLU A C 1
ATOM 1128 O O . GLU A 1 136 ? -19.114 -19.798 5.919 1.00 68.00 136 GLU A O 1
ATOM 1133 N N . ILE A 1 137 ? -19.800 -21.604 4.779 1.00 73.44 137 ILE A N 1
ATOM 1134 C CA . ILE A 1 137 ? -20.566 -22.201 5.883 1.00 73.44 137 ILE A CA 1
ATOM 1135 C C . ILE A 1 137 ? -19.620 -22.578 7.024 1.00 73.44 137 ILE A C 1
ATOM 1137 O O . ILE A 1 137 ? -19.841 -22.169 8.155 1.00 73.44 137 ILE A O 1
ATOM 1141 N N . LYS A 1 138 ? -18.508 -23.260 6.735 1.00 77.44 138 LYS A N 1
ATOM 1142 C CA . LYS A 1 138 ? -17.545 -23.681 7.761 1.00 77.44 138 LYS A CA 1
ATOM 1143 C C . LYS A 1 138 ? -16.772 -22.502 8.365 1.00 77.44 138 LYS A C 1
ATOM 1145 O O . LYS A 1 138 ? -16.450 -22.528 9.548 1.00 77.44 138 LYS A O 1
ATOM 1150 N N . MET A 1 139 ? -16.492 -21.455 7.581 1.00 69.19 139 MET A N 1
ATOM 1151 C CA . MET A 1 139 ? -15.963 -20.181 8.090 1.00 69.19 139 MET A CA 1
ATOM 1152 C C . MET A 1 139 ? -16.996 -19.432 8.923 1.00 69.19 139 MET A C 1
ATOM 1154 O O . MET A 1 139 ? -16.610 -18.875 9.941 1.00 69.19 139 MET A O 1
ATOM 1158 N N . LYS A 1 140 ? -18.276 -19.421 8.530 1.00 69.00 140 LYS A N 1
ATOM 1159 C CA . LYS A 1 140 ? -19.363 -18.838 9.325 1.00 69.00 140 LYS A CA 1
ATOM 1160 C C . LYS A 1 140 ? -19.568 -19.589 10.629 1.00 69.00 140 LYS A C 1
ATOM 1162 O O . LYS A 1 140 ? -19.690 -18.930 11.640 1.00 69.00 140 LYS A O 1
ATOM 1167 N N . GLU A 1 141 ? -19.509 -20.917 10.649 1.00 70.81 141 GLU A N 1
ATOM 1168 C CA . GLU A 1 141 ? -19.581 -21.709 11.886 1.00 70.81 141 GLU A CA 1
ATOM 1169 C C . GLU A 1 141 ? -18.368 -21.457 12.796 1.00 70.81 141 GLU A C 1
ATOM 1171 O O . GLU A 1 141 ? -18.516 -21.294 14.007 1.00 70.81 141 GLU A O 1
ATOM 1176 N N . LEU A 1 142 ? -17.162 -21.354 12.218 1.00 66.12 142 LEU A N 1
ATOM 1177 C CA . LEU A 1 142 ? -15.957 -20.958 12.953 1.00 66.12 142 LEU A CA 1
ATOM 1178 C C . LEU A 1 142 ? -16.063 -19.526 13.489 1.00 66.12 142 LEU A C 1
ATOM 1180 O O . LEU A 1 142 ? -15.667 -19.289 14.625 1.00 66.12 142 LEU A O 1
ATOM 1184 N N . TYR A 1 143 ? -16.613 -18.586 12.716 1.00 54.59 143 TYR A N 1
ATOM 1185 C CA . TYR A 1 143 ? -16.796 -17.197 13.138 1.00 54.59 143 TYR A CA 1
ATOM 1186 C C . TYR A 1 143 ? -17.960 -17.014 14.105 1.00 54.59 143 TYR A C 1
ATOM 1188 O O . TYR A 1 143 ? -17.807 -16.229 15.019 1.00 54.59 143 TYR A O 1
ATOM 1196 N N . GLU A 1 144 ? -19.081 -17.721 13.985 1.00 55.50 144 GLU A N 1
ATOM 1197 C CA . GLU A 1 144 ? -20.202 -17.655 14.933 1.00 55.50 144 GLU A CA 1
ATOM 1198 C C . GLU A 1 144 ? -19.817 -18.289 16.277 1.00 55.50 144 GLU A C 1
ATOM 1200 O O . GLU A 1 144 ? -20.154 -17.746 17.329 1.00 55.50 144 GLU A O 1
ATOM 1205 N N . GLY A 1 145 ? -19.011 -19.359 16.264 1.00 51.28 145 GLY A N 1
ATOM 1206 C CA . GLY A 1 145 ? -18.417 -19.927 17.477 1.00 51.28 145 GLY A CA 1
ATOM 1207 C C . GLY A 1 145 ? -17.374 -19.017 18.145 1.00 51.28 145 GLY A C 1
ATOM 1208 O O . GLY A 1 145 ? -17.246 -19.022 19.369 1.00 51.28 145 GLY A O 1
ATOM 1209 N N . PHE A 1 146 ? -16.650 -18.201 17.368 1.00 43.50 146 PHE A N 1
ATOM 1210 C CA . PHE A 1 146 ? -15.643 -17.257 17.881 1.00 43.50 146 PHE A CA 1
ATOM 1211 C C . PHE A 1 146 ? -16.237 -15.872 18.232 1.00 43.50 146 PHE A C 1
ATOM 1213 O O . PHE A 1 146 ? -15.797 -15.227 19.180 1.00 43.50 146 PHE A O 1
ATOM 1220 N N . SER A 1 147 ? -17.283 -15.437 17.524 1.00 43.25 147 SER A N 1
ATOM 1221 C CA . SER A 1 147 ? -18.002 -14.160 17.685 1.00 43.25 147 SER A CA 1
ATOM 1222 C C . SER A 1 147 ? -18.845 -14.147 18.955 1.00 43.25 147 SER A C 1
ATOM 1224 O O . SER A 1 147 ? -18.850 -13.147 19.669 1.00 43.25 147 SER A O 1
ATOM 1226 N N . GLN A 1 148 ? -19.457 -15.273 19.345 1.00 48.91 148 GLN A N 1
ATOM 1227 C CA . GLN A 1 148 ? -20.264 -15.315 20.572 1.00 48.91 148 GLN A CA 1
ATOM 1228 C C . GLN A 1 148 ? -19.464 -15.020 21.855 1.00 48.91 148 GLN A C 1
ATOM 1230 O O . GLN A 1 148 ? -20.043 -14.532 22.829 1.00 48.91 148 GLN A O 1
ATOM 1235 N N . THR A 1 149 ? -18.145 -15.251 21.863 1.00 50.00 149 THR A N 1
ATOM 1236 C CA . THR A 1 149 ? -17.297 -14.996 23.044 1.00 50.00 149 THR A CA 1
ATOM 1237 C C . THR A 1 149 ? -16.528 -13.673 22.990 1.00 50.00 149 THR A C 1
ATOM 1239 O O . THR A 1 149 ? -16.291 -13.085 24.045 1.00 50.00 149 THR A O 1
ATOM 1242 N N . PHE A 1 150 ? -16.191 -13.154 21.803 1.00 48.03 150 PHE A N 1
ATOM 1243 C CA . PHE A 1 150 ? -15.481 -11.873 21.673 1.00 48.03 150 PHE A CA 1
ATOM 1244 C C . PHE A 1 150 ? -16.406 -10.655 21.532 1.00 48.03 150 PHE A C 1
ATOM 1246 O O . PHE A 1 150 ? -16.076 -9.591 22.063 1.00 48.03 150 PHE A O 1
ATOM 1253 N N . ASP A 1 151 ? -17.585 -10.792 20.915 1.00 54.72 151 ASP A N 1
ATOM 1254 C CA . ASP A 1 151 ? -18.483 -9.645 20.736 1.00 54.72 151 ASP A CA 1
ATOM 1255 C C . ASP A 1 151 ? -19.199 -9.261 22.033 1.00 54.72 151 ASP A C 1
ATOM 1257 O O . ASP A 1 151 ? -19.391 -8.079 22.305 1.00 54.72 151 ASP A O 1
ATOM 1261 N N . THR A 1 152 ? -19.525 -10.214 22.908 1.00 64.19 152 THR A N 1
ATOM 1262 C CA . THR A 1 152 ? -20.183 -9.894 24.186 1.00 64.19 152 THR A CA 1
ATOM 1263 C C . THR A 1 152 ? -19.285 -9.078 25.117 1.00 64.19 152 THR A C 1
ATOM 1265 O O . THR A 1 152 ? -19.763 -8.133 25.745 1.00 64.19 152 THR A O 1
ATOM 1268 N N . ALA A 1 153 ? -17.983 -9.371 25.179 1.00 72.00 153 ALA A N 1
ATOM 1269 C CA . ALA A 1 153 ? -17.042 -8.604 25.995 1.00 72.00 153 ALA A CA 1
ATOM 1270 C C . ALA A 1 153 ? -16.848 -7.171 25.466 1.00 72.00 153 ALA A C 1
ATOM 1272 O O . ALA A 1 153 ? -16.894 -6.218 26.246 1.00 72.00 153 ALA A O 1
ATOM 1273 N N . LEU A 1 154 ? -16.699 -7.005 24.147 1.00 73.56 154 LEU A N 1
ATOM 1274 C CA . LEU A 1 154 ? -16.495 -5.694 23.524 1.00 73.56 154 LEU A CA 1
ATOM 1275 C C . LEU A 1 154 ? -17.762 -4.822 23.567 1.00 73.56 154 LEU A C 1
ATOM 1277 O O . LEU A 1 154 ? -17.683 -3.628 23.861 1.00 73.56 154 LEU A O 1
ATOM 1281 N N . ILE A 1 155 ? -18.938 -5.420 23.346 1.00 72.31 155 ILE A N 1
ATOM 1282 C CA . ILE A 1 155 ? -20.234 -4.735 23.460 1.00 72.31 155 ILE A CA 1
ATOM 1283 C C . ILE A 1 155 ? -20.475 -4.286 24.907 1.00 72.31 155 ILE A C 1
ATOM 1285 O O . ILE A 1 155 ? -20.880 -3.144 25.138 1.00 72.31 155 ILE A O 1
ATOM 1289 N N . ASN A 1 156 ? -20.171 -5.136 25.895 1.00 79.25 156 ASN A N 1
ATOM 1290 C CA . ASN A 1 156 ? -20.282 -4.768 27.308 1.00 79.25 156 ASN A CA 1
ATOM 1291 C C . ASN A 1 156 ? -19.307 -3.637 27.678 1.00 79.25 156 ASN A C 1
ATOM 1293 O O . ASN A 1 156 ? -19.704 -2.689 28.356 1.00 79.25 156 ASN A O 1
ATOM 1297 N N . GLN A 1 157 ? -18.073 -3.669 27.163 1.00 86.56 157 GLN A N 1
ATOM 1298 C CA . GLN A 1 157 ? -17.085 -2.608 27.378 1.00 86.56 157 GLN A CA 1
ATOM 1299 C C . GLN A 1 157 ? -17.528 -1.265 26.766 1.00 86.56 157 GLN A C 1
ATOM 1301 O O . GLN A 1 157 ? -17.416 -0.216 27.407 1.00 86.56 157 GLN A O 1
ATOM 1306 N N . GLN A 1 158 ? -18.079 -1.272 25.547 1.00 83.94 158 GLN A N 1
ATOM 1307 C CA . GLN A 1 158 ? -18.634 -0.062 24.927 1.00 83.94 158 GLN A CA 1
ATOM 1308 C C . GLN A 1 158 ? -19.838 0.484 25.704 1.00 83.94 158 GLN A C 1
ATOM 1310 O O . GLN A 1 158 ? -19.951 1.700 25.891 1.00 83.94 158 GLN A O 1
ATOM 1315 N N . ALA A 1 159 ? -20.716 -0.393 26.196 1.00 90.69 159 ALA A N 1
ATOM 1316 C CA . ALA A 1 159 ? -21.871 0.002 26.995 1.00 90.69 159 ALA A CA 1
ATOM 1317 C C . ALA A 1 159 ? -21.463 0.655 28.330 1.00 90.69 159 ALA A C 1
ATOM 1319 O O . ALA A 1 159 ? -22.069 1.651 28.737 1.00 90.69 159 ALA A O 1
ATOM 1320 N N . GLU A 1 160 ? -20.417 0.156 28.997 1.00 94.19 160 GLU A N 1
ATOM 1321 C CA . GLU A 1 160 ? -19.875 0.777 30.213 1.00 94.19 160 GLU A CA 1
ATOM 1322 C C . GLU A 1 160 ? -19.261 2.154 29.943 1.00 94.19 160 GLU A C 1
ATOM 1324 O O . GLU A 1 160 ? -19.586 3.112 30.651 1.00 94.19 160 GLU A O 1
ATOM 1329 N N . MET A 1 161 ? -18.472 2.298 28.871 1.00 91.00 161 MET A N 1
ATOM 1330 C CA . MET A 1 161 ? -17.924 3.598 28.458 1.00 91.00 161 MET A CA 1
ATOM 1331 C C . MET A 1 161 ? -19.019 4.643 28.203 1.00 91.00 161 MET A C 1
ATOM 1333 O O . MET A 1 161 ? -18.877 5.811 28.582 1.00 91.00 161 MET A O 1
ATOM 1337 N N . LEU A 1 162 ? -20.125 4.247 27.565 1.00 90.38 162 LEU A N 1
ATOM 1338 C CA . LEU A 1 162 ? -21.256 5.143 27.314 1.00 90.38 162 LEU A CA 1
ATOM 1339 C C . LEU A 1 162 ? -21.961 5.548 28.615 1.00 90.38 162 LEU A C 1
ATOM 1341 O O . LEU A 1 162 ? -22.236 6.735 28.811 1.00 90.38 162 LEU A O 1
ATOM 1345 N N . ARG A 1 163 ? -22.175 4.604 29.542 1.00 92.38 163 ARG A N 1
ATOM 1346 C CA . ARG A 1 163 ? -22.732 4.898 30.875 1.00 92.38 163 ARG A CA 1
ATOM 1347 C C . ARG A 1 163 ? -21.847 5.863 31.663 1.00 92.38 163 ARG A C 1
ATOM 1349 O O . ARG A 1 163 ? -22.363 6.745 32.352 1.00 92.38 163 ARG A O 1
ATOM 1356 N N . GLU A 1 164 ? -20.527 5.736 31.561 1.00 91.88 164 GLU A N 1
ATOM 1357 C CA . GLU A 1 164 ? -19.595 6.642 32.234 1.00 91.88 164 GLU A CA 1
ATOM 1358 C C . GLU A 1 164 ? -19.608 8.049 31.614 1.00 91.88 164 GLU A C 1
ATOM 1360 O O . GLU A 1 164 ? -19.669 9.046 32.339 1.00 91.88 164 GLU A O 1
ATOM 1365 N N . LYS A 1 165 ? -19.653 8.156 30.277 1.00 89.94 165 LYS A N 1
ATOM 1366 C CA . LYS A 1 165 ? -19.814 9.445 29.578 1.00 89.94 165 LYS A CA 1
ATOM 1367 C C . LYS A 1 165 ? -21.107 10.156 29.972 1.00 89.94 165 LYS A C 1
ATOM 1369 O O . LYS A 1 165 ? -21.088 11.368 30.192 1.00 89.94 165 LYS A O 1
ATOM 1374 N N . GLU A 1 166 ? -22.219 9.434 30.093 1.00 91.25 166 GLU A N 1
ATOM 1375 C CA . GLU A 1 166 ? -23.480 10.020 30.558 1.00 91.25 166 GLU A CA 1
ATOM 1376 C C . GLU A 1 166 ? -23.410 10.483 32.014 1.00 91.25 166 GLU A C 1
ATOM 1378 O O . GLU A 1 166 ? -23.876 11.583 32.322 1.00 91.25 166 GLU A O 1
ATOM 1383 N N . LYS A 1 167 ? -22.783 9.700 32.905 1.00 92.69 167 LYS A N 1
ATOM 1384 C CA . LYS A 1 167 ? -22.539 10.124 34.293 1.00 92.69 167 LYS A CA 1
ATOM 1385 C C . LYS A 1 167 ? -21.710 11.408 34.346 1.00 92.69 167 LYS A C 1
ATOM 1387 O O . LYS A 1 167 ? -22.084 12.329 35.068 1.00 92.69 167 LYS A O 1
ATOM 1392 N N . ARG A 1 168 ? -20.646 11.515 33.541 1.00 85.50 168 ARG A N 1
ATOM 1393 C CA . ARG A 1 168 ? -19.816 12.729 33.447 1.00 85.50 168 ARG A CA 1
ATOM 1394 C C . ARG A 1 168 ? -20.591 13.924 32.890 1.00 85.50 168 ARG A C 1
ATOM 1396 O O . ARG A 1 168 ? -20.468 15.014 33.436 1.00 85.50 168 ARG A O 1
ATOM 1403 N N . LYS A 1 169 ? -21.433 13.738 31.865 1.00 85.00 169 LYS A N 1
ATOM 1404 C CA . LYS A 1 169 ? -22.307 14.808 31.343 1.00 85.00 169 LYS A CA 1
ATOM 1405 C C . LYS A 1 169 ? -23.301 15.306 32.392 1.00 85.00 169 LYS A C 1
ATOM 1407 O O . LYS A 1 169 ? -23.461 16.513 32.539 1.00 85.00 169 LYS A O 1
ATOM 1412 N N . LYS A 1 170 ? -23.937 14.396 33.138 1.00 86.81 170 LYS A N 1
ATOM 1413 C CA . LYS A 1 170 ? -24.860 14.759 34.226 1.00 86.81 170 LYS A CA 1
ATOM 1414 C C . LYS A 1 170 ? -24.131 15.465 35.372 1.00 86.81 170 LYS A C 1
ATOM 1416 O O . LYS A 1 170 ? -24.621 16.476 35.857 1.00 86.81 170 LYS A O 1
ATOM 1421 N N . ALA A 1 171 ? -22.939 15.000 35.748 1.00 80.81 171 ALA A N 1
ATOM 1422 C CA . ALA A 1 171 ? -22.103 15.673 36.742 1.00 80.81 171 ALA A CA 1
ATOM 1423 C C . ALA A 1 171 ? -21.665 17.076 36.279 1.00 80.81 171 ALA A C 1
ATOM 1425 O O . ALA A 1 171 ? -21.723 18.020 37.056 1.00 80.81 171 ALA A O 1
ATOM 1426 N N . ALA A 1 172 ? -21.309 17.239 35.001 1.00 75.56 172 ALA A N 1
ATOM 1427 C CA . ALA A 1 172 ? -20.963 18.537 34.422 1.00 75.56 172 ALA A CA 1
ATOM 1428 C C . ALA A 1 172 ? -22.163 19.497 34.349 1.00 75.56 172 ALA A C 1
ATOM 1430 O O . ALA A 1 172 ? -21.989 20.695 34.540 1.00 75.56 172 ALA A O 1
ATOM 1431 N N . GLN A 1 173 ? -23.381 18.992 34.118 1.00 76.38 173 GLN A N 1
ATOM 1432 C CA . GLN A 1 173 ? -24.605 19.804 34.185 1.00 76.38 173 GLN A CA 1
ATOM 1433 C C . GLN A 1 173 ? -24.978 20.213 35.615 1.00 76.38 173 GLN A C 1
ATOM 1435 O O . GLN A 1 173 ? -25.581 21.267 35.797 1.00 76.38 173 GLN A O 1
ATOM 1440 N N . MET A 1 174 ? -24.625 19.407 36.621 1.00 73.69 174 MET A N 1
ATOM 1441 C CA . MET A 1 174 ? -24.905 19.705 38.032 1.00 73.69 174 MET A CA 1
ATOM 1442 C C . MET A 1 174 ? -23.801 20.502 38.740 1.00 73.69 174 MET A C 1
ATOM 1444 O O . MET A 1 174 ? -23.963 20.823 39.914 1.00 73.69 174 MET A O 1
ATOM 1448 N N . SER A 1 175 ? -22.718 20.866 38.047 1.00 55.41 175 SER A N 1
ATOM 1449 C CA . SER A 1 175 ? -21.703 21.792 38.559 1.00 55.41 175 SER A CA 1
ATOM 1450 C C . SER A 1 175 ? -21.958 23.211 38.034 1.00 55.41 175 SER A C 1
ATOM 1452 O O . SER A 1 175 ? -21.532 23.538 36.924 1.00 55.41 175 SER A O 1
ATOM 1454 N N . PRO A 1 176 ? -22.618 24.096 38.806 1.00 54.25 176 PRO A N 1
ATOM 1455 C CA . PRO A 1 176 ? -22.742 25.507 38.469 1.00 54.25 176 PRO A CA 1
ATOM 1456 C C . PRO A 1 176 ? -21.428 26.229 38.797 1.00 54.25 176 PRO A C 1
ATOM 1458 O O . PRO A 1 176 ? -21.317 26.942 39.788 1.00 54.25 176 PRO A O 1
ATOM 1461 N N . LEU A 1 177 ? -20.407 26.045 37.961 1.00 49.44 177 LEU A N 1
ATOM 1462 C CA . LEU A 1 177 ? -19.237 26.921 37.938 1.00 49.44 177 LEU A CA 1
ATOM 1463 C C . LEU A 1 177 ? -18.961 27.345 36.500 1.00 49.44 177 LEU A C 1
ATOM 1465 O O . LEU A 1 177 ? -18.179 26.741 35.778 1.00 49.44 177 LEU A O 1
ATOM 1469 N N . SER A 1 178 ? -19.693 28.378 36.088 1.00 51.84 178 SER A N 1
ATOM 1470 C CA . SER A 1 178 ? -19.195 29.605 35.457 1.00 51.84 178 SER A CA 1
ATOM 1471 C C . SER A 1 178 ? -17.835 29.553 34.740 1.00 51.84 178 SER A C 1
ATOM 1473 O O . SER A 1 178 ? -17.002 30.432 34.960 1.00 51.84 178 SER A O 1
ATOM 1475 N N . LEU A 1 179 ? -17.590 28.593 33.845 1.00 48.94 179 LEU A N 1
ATOM 1476 C CA . LEU A 1 179 ? -16.473 28.694 32.909 1.00 48.94 179 LEU A CA 1
ATOM 1477 C C . LEU A 1 179 ? -16.873 29.704 31.831 1.00 48.94 179 LEU A C 1
ATOM 1479 O O . LEU A 1 179 ? -17.535 29.381 30.842 1.00 48.94 179 LEU A O 1
ATOM 1483 N N . ARG A 1 180 ? -16.508 30.967 32.063 1.00 43.50 180 ARG A N 1
ATOM 1484 C CA . ARG A 1 180 ? -16.496 32.001 31.028 1.00 43.50 180 ARG A CA 1
ATOM 1485 C C . ARG A 1 180 ? -15.650 31.458 29.878 1.00 43.50 180 ARG A C 1
ATOM 1487 O O . ARG A 1 180 ? -14.443 31.308 30.027 1.00 43.50 180 ARG A O 1
ATOM 1494 N N . LYS A 1 181 ? -16.294 31.110 28.762 1.00 43.97 181 LYS A N 1
ATOM 1495 C CA . LYS A 1 181 ? -15.608 30.740 27.522 1.00 43.97 181 LYS A CA 1
ATOM 1496 C C . LYS A 1 181 ? -14.719 31.919 27.139 1.00 43.97 181 LYS A C 1
ATOM 1498 O O . LYS A 1 181 ? -15.236 32.972 26.772 1.00 43.97 181 LYS A O 1
ATOM 1503 N N . ALA A 1 182 ? -13.410 31.761 27.304 1.00 47.38 182 ALA A N 1
ATOM 1504 C CA . ALA A 1 182 ? -12.445 32.714 26.797 1.00 47.38 182 ALA A CA 1
ATOM 1505 C C . ALA A 1 182 ? -12.587 32.722 25.274 1.00 47.38 182 ALA A C 1
ATOM 1507 O O . ALA A 1 182 ? -12.435 31.692 24.620 1.00 47.38 182 ALA A O 1
ATOM 1508 N N . THR A 1 183 ? -12.975 33.867 24.726 1.00 44.28 183 THR A N 1
ATOM 1509 C CA . THR A 1 183 ? -12.974 34.110 23.289 1.00 44.28 183 THR A CA 1
ATOM 1510 C C . THR A 1 183 ? -11.542 33.911 22.786 1.00 44.28 183 THR A C 1
ATOM 1512 O O . THR A 1 183 ? -10.643 34.550 23.338 1.00 44.28 183 THR A O 1
ATOM 1515 N N . PRO A 1 184 ? -11.301 33.041 21.790 1.00 44.12 184 PRO A N 1
ATOM 1516 C CA . PRO A 1 184 ? -9.979 32.904 21.197 1.00 44.12 184 PRO A CA 1
ATOM 1517 C C . PRO A 1 184 ? -9.601 34.249 20.577 1.00 44.12 184 PRO A C 1
ATOM 1519 O O . PRO A 1 184 ? -10.284 34.756 19.686 1.00 44.12 184 PRO A O 1
ATOM 1522 N N . VAL A 1 185 ? -8.563 34.875 21.126 1.00 49.66 185 VAL A N 1
ATOM 1523 C CA . VAL A 1 185 ? -7.999 36.108 20.583 1.00 49.66 185 VAL A CA 1
ATOM 1524 C C . VAL A 1 185 ? -7.048 35.687 19.464 1.00 49.66 185 VAL A C 1
ATOM 1526 O O . VAL A 1 185 ? -6.097 34.964 19.761 1.00 49.66 185 VAL A O 1
ATOM 1529 N N . PRO A 1 186 ? -7.273 36.099 18.202 1.00 47.50 186 PRO A N 1
ATOM 1530 C CA . PRO A 1 186 ? -6.326 35.838 17.127 1.00 47.50 186 PRO A CA 1
ATOM 1531 C C . PRO A 1 186 ? -5.029 36.581 17.456 1.00 47.50 186 PRO A C 1
ATOM 1533 O O . PRO A 1 186 ? -4.974 37.812 17.402 1.00 47.50 186 PRO A O 1
ATOM 1536 N N . MET A 1 187 ? -4.006 35.849 17.892 1.00 50.22 187 MET A N 1
ATOM 1537 C CA . MET A 1 187 ? -2.717 36.442 18.219 1.00 50.22 187 MET A CA 1
ATOM 1538 C C . MET A 1 187 ? -1.854 36.523 16.968 1.00 50.22 187 MET A C 1
ATOM 1540 O O . MET A 1 187 ? -1.618 35.534 16.282 1.00 50.22 187 MET A O 1
ATOM 1544 N N . SER A 1 188 ? -1.361 37.732 16.709 1.00 52.53 188 SER A N 1
ATOM 1545 C CA . SER A 1 188 ? -0.260 37.981 15.785 1.00 52.53 188 SER A CA 1
ATOM 1546 C C . SER A 1 188 ? 0.954 37.127 16.177 1.00 52.53 188 SER A C 1
ATOM 1548 O O . SER A 1 188 ? 1.244 36.947 17.359 1.00 52.53 188 SER A O 1
ATOM 1550 N N . SER A 1 189 ? 1.652 36.607 15.174 1.00 54.12 189 SER A N 1
ATOM 1551 C CA . SER A 1 189 ? 2.642 35.521 15.180 1.00 54.12 189 SER A CA 1
ATOM 1552 C C . SER A 1 189 ? 3.949 35.743 15.974 1.00 54.12 189 SER A C 1
ATOM 1554 O O . SER A 1 189 ? 4.996 35.270 15.527 1.00 54.12 189 SER A O 1
ATOM 1556 N N . MET A 1 190 ? 3.969 36.502 17.077 1.00 57.34 190 MET A N 1
ATOM 1557 C CA . MET A 1 190 ? 5.227 37.099 17.564 1.00 57.34 190 MET A CA 1
ATOM 1558 C C . MET A 1 190 ? 5.815 36.646 18.907 1.00 57.34 190 MET A C 1
ATOM 1560 O O . MET A 1 190 ? 6.989 36.932 19.107 1.00 57.34 190 MET A O 1
ATOM 1564 N N . ASP A 1 191 ? 5.144 35.866 19.762 1.00 79.44 191 ASP A N 1
ATOM 1565 C CA . ASP A 1 191 ? 5.702 35.555 21.099 1.00 79.44 191 ASP A CA 1
ATOM 1566 C C . ASP A 1 191 ? 5.797 34.057 21.437 1.00 79.44 191 ASP A C 1
ATOM 1568 O O . ASP A 1 191 ? 5.504 33.652 22.563 1.00 79.44 191 ASP A O 1
ATOM 1572 N N . LEU A 1 192 ? 6.207 33.215 20.487 1.00 86.62 192 LEU A N 1
ATOM 1573 C CA . LEU A 1 192 ? 6.610 31.846 20.824 1.00 86.62 192 LEU A CA 1
ATOM 1574 C C . LEU A 1 192 ? 8.020 31.854 21.424 1.00 86.62 192 LEU A C 1
ATOM 1576 O O . LEU A 1 192 ? 8.920 32.513 20.900 1.00 86.62 192 LEU A O 1
ATOM 1580 N N . LYS A 1 193 ? 8.219 31.127 22.527 1.00 91.25 193 LYS A N 1
ATOM 1581 C CA . LYS A 1 193 ? 9.530 30.951 23.173 1.00 91.25 193 LYS A CA 1
ATOM 1582 C C . LYS A 1 193 ? 9.825 29.473 23.396 1.00 91.25 193 LYS A C 1
ATOM 1584 O O . LYS A 1 193 ? 8.916 28.692 23.669 1.00 91.25 193 LYS A O 1
ATOM 1589 N N . ALA A 1 194 ? 11.105 29.112 23.341 1.00 92.38 194 ALA A N 1
ATOM 1590 C CA . ALA A 1 194 ? 11.563 27.806 23.804 1.00 92.38 194 ALA A CA 1
ATOM 1591 C C . ALA A 1 194 ? 11.115 27.561 25.259 1.00 92.38 194 ALA A C 1
ATOM 1593 O O . ALA A 1 194 ? 11.116 28.477 26.086 1.00 92.38 194 ALA A O 1
ATOM 1594 N N . GLY A 1 195 ? 10.696 26.332 25.549 1.00 93.06 195 GLY A N 1
ATOM 1595 C CA . GLY A 1 195 ? 10.094 25.903 26.810 1.00 93.06 195 GLY A CA 1
ATOM 1596 C C . GLY A 1 195 ? 8.582 26.122 26.912 1.00 93.06 195 GLY A C 1
ATOM 1597 O O . GLY A 1 195 ? 7.985 25.722 27.908 1.00 93.06 195 GLY A O 1
ATOM 1598 N N . GLN A 1 196 ? 7.940 26.743 25.917 1.00 93.00 196 GLN A N 1
ATOM 1599 C CA . GLN A 1 196 ? 6.498 26.967 25.942 1.00 93.00 196 GLN A CA 1
ATOM 1600 C C . GLN A 1 196 ? 5.725 25.725 25.495 1.00 93.00 196 GLN A C 1
ATOM 1602 O O . GLN A 1 196 ? 6.034 25.115 24.472 1.00 93.00 196 GLN A O 1
ATOM 1607 N N . THR A 1 197 ? 4.678 25.397 26.246 1.00 91.31 197 THR A N 1
ATOM 1608 C CA . THR A 1 197 ? 3.721 24.353 25.887 1.00 91.31 197 THR A CA 1
ATOM 1609 C C . THR A 1 197 ? 2.728 24.882 24.857 1.00 91.31 197 THR A C 1
ATOM 1611 O O . THR A 1 197 ? 2.136 25.949 25.040 1.00 91.31 197 THR A O 1
ATOM 1614 N N . VAL A 1 198 ? 2.524 24.138 23.775 1.00 90.56 198 VAL A N 1
ATOM 1615 C CA . VAL A 1 198 ? 1.561 24.461 22.717 1.00 90.56 198 VAL A CA 1
ATOM 1616 C C . VAL A 1 198 ? 0.682 23.257 22.414 1.00 90.56 198 VAL A C 1
ATOM 1618 O O . VAL A 1 198 ? 1.092 22.108 22.588 1.00 90.56 198 VAL A O 1
ATOM 1621 N N . ARG A 1 199 ? -0.553 23.523 21.979 1.00 89.12 199 ARG A N 1
ATOM 1622 C CA . ARG A 1 199 ? -1.506 22.489 21.590 1.00 89.12 199 ARG A CA 1
ATOM 1623 C C . ARG A 1 199 ? -1.783 22.581 20.101 1.00 89.12 199 ARG A C 1
ATOM 1625 O O . ARG A 1 199 ? -2.095 23.642 19.566 1.00 89.12 199 ARG A O 1
ATOM 1632 N N . ILE A 1 200 ? -1.697 21.444 19.439 1.00 87.94 200 ILE A N 1
ATOM 1633 C CA . ILE A 1 200 ? -1.971 21.337 18.012 1.00 87.94 200 ILE A CA 1
ATOM 1634 C C . ILE A 1 200 ? -3.489 21.377 17.828 1.00 87.94 200 ILE A C 1
ATOM 1636 O O . ILE A 1 200 ? -4.187 20.543 18.403 1.00 87.94 200 ILE A O 1
ATOM 1640 N N . SER A 1 201 ? -4.031 22.347 17.084 1.00 83.00 201 SER A N 1
ATOM 1641 C CA . SER A 1 201 ? -5.490 22.471 16.928 1.00 83.00 201 SER A CA 1
ATOM 1642 C C . SER A 1 201 ? -6.027 21.694 15.722 1.00 83.00 201 SER A C 1
ATOM 1644 O O . SER A 1 201 ? -7.191 21.288 15.727 1.00 83.00 201 SER A O 1
ATOM 1646 N N . ALA A 1 202 ? -5.171 21.396 14.739 1.00 81.56 202 ALA A N 1
ATOM 1647 C CA . ALA A 1 202 ? -5.494 20.616 13.546 1.00 81.56 202 ALA A CA 1
ATOM 1648 C C . ALA A 1 202 ? -4.492 19.466 13.332 1.00 81.56 202 ALA A C 1
ATOM 1650 O O . ALA A 1 202 ? -3.312 19.642 13.620 1.00 81.56 202 ALA A O 1
ATOM 1651 N N . PRO A 1 203 ? -4.929 18.294 12.833 1.00 83.12 203 PRO A N 1
ATOM 1652 C CA . PRO A 1 203 ? -4.024 17.171 12.612 1.00 83.12 203 PRO A CA 1
ATOM 1653 C C . PRO A 1 203 ? -2.958 17.521 11.565 1.00 83.12 203 PRO A C 1
ATOM 1655 O O . PRO A 1 203 ? -3.253 18.207 10.583 1.00 83.12 203 PRO A O 1
ATOM 1658 N N . ILE A 1 204 ? -1.735 17.031 11.771 1.00 81.75 204 ILE A N 1
ATOM 1659 C CA . ILE A 1 204 ? -0.591 17.274 10.883 1.00 81.75 204 ILE A CA 1
ATOM 1660 C C . ILE A 1 204 ? -0.228 15.954 10.207 1.00 81.75 204 ILE A C 1
ATOM 1662 O O . ILE A 1 204 ? 0.123 14.983 10.876 1.00 81.75 204 ILE A O 1
ATOM 1666 N N . TYR A 1 205 ? -0.330 15.935 8.878 1.00 78.31 205 TYR A N 1
ATOM 1667 C CA . TYR A 1 205 ? 0.021 14.789 8.042 1.00 78.31 205 TYR A CA 1
ATOM 1668 C C . TYR A 1 205 ? 1.311 15.115 7.285 1.00 78.31 205 TYR A C 1
ATOM 1670 O O . TYR A 1 205 ? 1.266 15.709 6.208 1.00 78.31 205 TYR A O 1
ATOM 1678 N N . GLU A 1 206 ? 2.461 14.764 7.860 1.00 71.44 206 GLU A N 1
ATOM 1679 C CA . GLU A 1 206 ? 3.755 14.832 7.172 1.00 71.44 206 GLU A CA 1
ATOM 1680 C C . GLU A 1 206 ? 4.182 13.440 6.701 1.00 71.44 206 GLU A C 1
ATOM 1682 O O . GLU A 1 206 ? 3.895 12.435 7.343 1.00 71.44 206 GLU A O 1
ATOM 1687 N N . THR A 1 207 ? 4.860 13.369 5.554 1.00 52.56 207 THR A N 1
ATOM 1688 C CA . THR A 1 207 ? 5.178 12.106 4.863 1.00 52.56 207 THR A CA 1
ATOM 1689 C C . THR A 1 207 ? 6.153 11.205 5.618 1.00 52.56 207 THR A C 1
ATOM 1691 O O . THR A 1 207 ? 6.185 10.002 5.353 1.00 52.56 207 THR A O 1
ATOM 1694 N N . ASP A 1 208 ? 6.899 11.770 6.572 1.00 62.31 208 ASP A N 1
ATOM 1695 C CA . ASP A 1 208 ? 7.997 11.090 7.265 1.00 62.31 208 ASP A CA 1
ATOM 1696 C C . ASP A 1 208 ? 7.793 10.996 8.791 1.00 62.31 208 ASP A C 1
ATOM 1698 O O . ASP A 1 208 ? 8.539 10.282 9.463 1.00 62.31 208 ASP A O 1
ATOM 1702 N N . ALA A 1 209 ? 6.771 11.665 9.340 1.00 58.81 209 ALA A N 1
ATOM 1703 C CA . ALA A 1 209 ? 6.418 11.626 10.758 1.00 58.81 209 ALA A CA 1
ATOM 1704 C C . ALA A 1 209 ? 5.154 10.782 10.986 1.00 58.81 209 ALA A C 1
ATOM 1706 O O . ALA A 1 209 ? 4.268 10.704 10.137 1.00 58.81 209 ALA A O 1
ATOM 1707 N N . SER A 1 210 ? 5.070 10.129 12.146 1.00 66.44 210 SER A N 1
ATOM 1708 C CA . SER A 1 210 ? 3.840 9.486 12.621 1.00 66.44 210 SER A CA 1
ATOM 1709 C C . SER A 1 210 ? 2.677 10.487 12.606 1.00 66.44 210 SER A C 1
ATOM 1711 O O . SER A 1 210 ? 2.880 11.641 12.968 1.00 66.44 210 SER A O 1
ATOM 1713 N N . ASP A 1 211 ? 1.473 10.057 12.215 1.00 83.06 211 ASP A N 1
ATOM 1714 C CA . ASP A 1 211 ? 0.287 10.925 12.149 1.00 83.06 211 ASP A CA 1
ATOM 1715 C C . ASP A 1 211 ? 0.052 11.633 13.500 1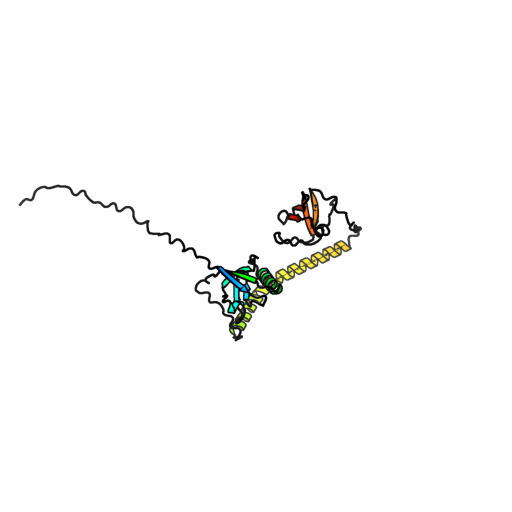.00 83.06 211 ASP A C 1
ATOM 1717 O O . ASP A 1 211 ? -0.189 10.973 14.518 1.00 83.06 211 ASP A O 1
ATOM 1721 N N . ILE A 1 212 ? 0.118 12.970 13.520 1.00 83.88 212 ILE A N 1
ATOM 1722 C CA . ILE A 1 212 ? -0.102 13.757 14.739 1.00 83.88 212 ILE A CA 1
ATOM 1723 C C . ILE A 1 212 ? -1.558 14.196 14.790 1.00 83.88 212 ILE A C 1
ATOM 1725 O O . ILE A 1 212 ? -2.043 14.942 13.934 1.00 83.88 212 ILE A O 1
ATOM 1729 N N . GLU A 1 213 ? -2.268 13.734 15.815 1.00 86.94 213 GLU A N 1
ATOM 1730 C CA . GLU A 1 213 ? -3.683 14.031 15.994 1.00 86.94 213 GLU A CA 1
ATOM 1731 C C . GLU A 1 213 ? -3.913 15.443 16.555 1.00 86.94 213 GLU A C 1
ATOM 1733 O O . GLU A 1 213 ? -3.124 15.988 17.332 1.00 86.94 213 GLU A O 1
ATOM 1738 N N . ALA A 1 214 ? -5.058 16.036 16.205 1.00 87.38 214 ALA A N 1
ATOM 1739 C CA . ALA A 1 214 ? -5.494 17.280 16.823 1.00 87.38 214 ALA A CA 1
ATOM 1740 C C . ALA A 1 214 ? -5.677 17.106 18.337 1.00 87.38 214 ALA A C 1
ATOM 1742 O O . ALA A 1 214 ? -6.292 16.156 18.824 1.00 87.38 214 ALA A O 1
ATOM 1743 N N . GLY A 1 215 ? -5.201 18.090 19.088 1.00 87.88 215 GLY A N 1
ATOM 1744 C CA . GLY A 1 215 ? -5.316 18.166 20.532 1.00 87.88 215 GLY A CA 1
ATOM 1745 C C . GLY A 1 215 ? -4.110 17.630 21.294 1.00 87.88 215 GLY A C 1
ATOM 1746 O O . GLY A 1 215 ? -4.124 17.749 22.524 1.00 87.88 215 GLY A O 1
ATOM 1747 N N . GLU A 1 216 ? -3.097 17.091 20.614 1.00 90.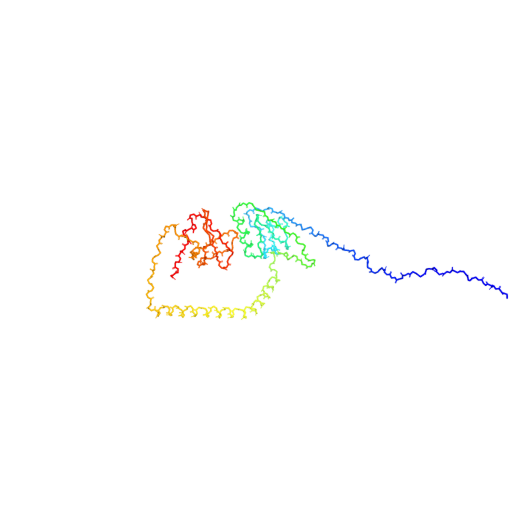31 216 GLU A N 1
ATOM 1748 C CA . GLU A 1 216 ? -1.826 16.732 21.240 1.00 90.31 216 GLU A CA 1
ATOM 1749 C C . GLU A 1 216 ? -1.047 17.974 21.686 1.00 90.31 216 GLU A C 1
ATOM 1751 O O . GLU A 1 216 ? -1.194 19.072 21.142 1.00 90.31 216 GLU A O 1
ATOM 1756 N N . VAL A 1 217 ? -0.276 17.797 22.758 1.00 92.12 217 VAL A N 1
ATOM 1757 C CA . VAL A 1 217 ? 0.430 18.866 23.461 1.00 92.12 217 VAL A CA 1
ATOM 1758 C C . VAL A 1 217 ? 1.922 18.606 23.344 1.00 92.12 217 VAL A C 1
ATOM 1760 O O . VAL A 1 217 ? 2.382 17.512 23.678 1.00 92.12 217 VAL A O 1
ATOM 1763 N N . GLY A 1 218 ? 2.658 19.610 22.881 1.00 92.31 218 GLY A N 1
ATOM 1764 C CA . GLY A 1 218 ? 4.108 19.567 22.760 1.00 92.31 218 GLY A CA 1
ATOM 1765 C C . GLY A 1 218 ? 4.772 20.760 23.435 1.00 92.31 218 GLY A C 1
ATOM 1766 O O . GLY A 1 218 ? 4.126 21.767 23.730 1.00 92.31 218 GLY A O 1
ATOM 1767 N N . VAL A 1 219 ? 6.068 20.635 23.699 1.00 94.25 219 VAL A N 1
ATOM 1768 C CA . VAL A 1 219 ? 6.903 21.716 24.234 1.00 94.25 219 VAL A CA 1
ATOM 1769 C C . VAL A 1 219 ? 7.836 22.193 23.133 1.00 94.25 219 VAL A C 1
ATOM 1771 O O . VAL A 1 219 ? 8.496 21.379 22.489 1.00 94.25 219 VAL A O 1
ATOM 1774 N N . ILE A 1 220 ? 7.890 23.504 22.909 1.00 93.25 220 ILE A N 1
ATOM 1775 C CA . ILE A 1 220 ? 8.819 24.102 21.947 1.00 93.25 220 ILE A CA 1
ATOM 1776 C C . ILE A 1 220 ? 10.243 23.933 22.475 1.00 93.25 220 ILE A C 1
ATOM 1778 O O . ILE A 1 220 ? 10.573 24.464 23.533 1.00 93.25 220 ILE A O 1
ATOM 1782 N N . GLU A 1 221 ? 11.091 23.220 21.743 1.00 94.69 221 GLU A N 1
ATOM 1783 C CA . GLU A 1 221 ? 12.504 23.042 22.091 1.00 94.69 221 GLU A CA 1
ATOM 1784 C C . GLU A 1 221 ? 13.342 24.199 21.545 1.00 94.69 221 GLU A C 1
ATOM 1786 O O . GLU A 1 221 ? 14.097 24.829 22.284 1.00 94.69 221 GLU A O 1
ATOM 1791 N N . GLU A 1 222 ? 13.157 24.526 20.266 1.00 94.12 222 GLU A N 1
ATOM 1792 C CA . GLU A 1 222 ? 13.946 25.532 19.560 1.00 94.12 222 GLU A CA 1
ATOM 1793 C C . GLU A 1 222 ? 13.097 26.234 18.495 1.00 94.12 222 GLU A C 1
ATOM 1795 O O . GLU A 1 222 ? 12.194 25.648 17.900 1.00 94.12 222 GLU A O 1
ATOM 1800 N N . ILE A 1 223 ? 13.376 27.515 18.260 1.00 91.25 223 ILE A N 1
ATOM 1801 C CA . ILE A 1 223 ? 12.779 28.289 17.170 1.00 91.25 223 ILE A CA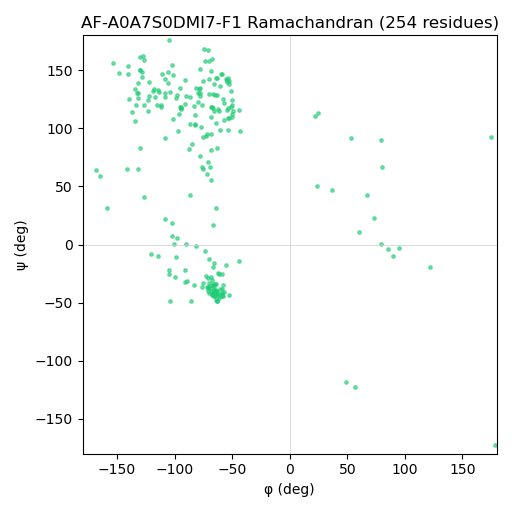 1
ATOM 1802 C C . ILE A 1 223 ? 13.938 28.824 16.346 1.00 91.25 223 ILE A C 1
ATOM 1804 O O . ILE A 1 223 ? 14.714 29.645 16.839 1.00 91.25 223 ILE A O 1
ATOM 1808 N N . ASP A 1 224 ? 14.042 28.369 15.103 1.00 88.38 224 ASP A N 1
ATOM 1809 C CA . ASP A 1 224 ? 15.021 28.873 14.150 1.00 88.38 224 ASP A CA 1
ATOM 1810 C C . ASP A 1 224 ? 14.330 29.786 13.110 1.00 88.38 224 ASP A C 1
ATOM 1812 O O . ASP A 1 224 ? 13.118 30.028 13.141 1.00 88.38 224 ASP A O 1
ATOM 1816 N N . GLY A 1 225 ? 15.108 30.391 12.210 1.00 84.62 225 GLY A N 1
ATOM 1817 C CA . GLY A 1 225 ? 14.557 31.244 11.150 1.00 84.62 225 GLY A CA 1
ATOM 1818 C C . GLY A 1 225 ? 13.686 30.489 10.134 1.00 84.62 225 GLY A C 1
ATOM 1819 O O . GLY A 1 225 ? 12.934 31.127 9.396 1.00 84.62 225 GLY A O 1
ATOM 1820 N N . GLU A 1 226 ? 13.770 29.159 10.109 1.00 84.75 226 GLU A N 1
ATOM 1821 C CA . GLU A 1 226 ? 13.158 28.268 9.121 1.00 84.75 226 GLU A CA 1
ATOM 1822 C C . GLU A 1 226 ? 11.925 27.523 9.671 1.00 84.75 226 GLU A C 1
ATOM 1824 O O . GLU A 1 226 ? 11.062 27.109 8.894 1.00 84.75 226 GLU A O 1
ATOM 1829 N N . GLY A 1 227 ? 11.791 27.382 10.992 1.00 88.50 227 GLY A N 1
ATOM 1830 C CA . GLY A 1 227 ? 10.756 26.576 11.625 1.00 88.50 227 GLY A CA 1
ATOM 1831 C C . GLY A 1 227 ? 10.806 26.527 13.156 1.00 88.50 227 GLY A C 1
ATOM 1832 O O . GLY A 1 227 ? 11.542 27.253 13.824 1.00 88.50 227 GLY A O 1
ATOM 1833 N N . ILE A 1 228 ? 9.954 25.668 13.713 1.00 90.56 228 ILE A N 1
ATOM 1834 C CA . ILE A 1 228 ? 9.793 25.440 15.151 1.00 90.56 228 ILE A CA 1
ATOM 1835 C C . ILE A 1 228 ? 10.034 23.959 15.429 1.00 90.56 228 ILE A C 1
ATOM 1837 O O . ILE A 1 228 ? 9.359 23.101 14.862 1.00 90.56 228 ILE A O 1
ATOM 1841 N N . TRP A 1 229 ? 10.967 23.666 16.325 1.00 91.75 229 TRP A N 1
ATOM 1842 C CA . TRP A 1 229 ? 11.201 22.326 16.844 1.00 91.75 229 TRP A CA 1
ATOM 1843 C C . TRP A 1 229 ? 10.350 22.105 18.083 1.00 91.75 229 TRP A C 1
ATOM 1845 O O . TRP A 1 229 ? 10.367 22.909 19.019 1.00 91.75 229 TRP A O 1
ATOM 1855 N N . MET A 1 230 ? 9.594 21.014 18.089 1.00 93.19 230 MET A N 1
ATOM 1856 C CA . MET A 1 230 ? 8.666 20.690 19.161 1.00 93.19 230 MET A CA 1
ATOM 1857 C C . MET A 1 230 ? 8.795 19.230 19.576 1.00 93.19 230 MET A C 1
ATOM 1859 O O . MET A 1 230 ? 8.771 18.325 18.746 1.00 93.19 230 MET A O 1
ATOM 1863 N N . ASN A 1 231 ? 8.851 19.005 20.882 1.00 93.38 231 ASN A N 1
ATOM 1864 C CA . ASN A 1 231 ? 8.828 17.677 21.473 1.00 93.38 231 ASN A CA 1
ATOM 1865 C C . ASN A 1 231 ? 7.399 17.303 21.856 1.00 93.38 231 ASN A C 1
ATOM 1867 O O . ASN A 1 231 ? 6.782 17.979 22.685 1.00 93.38 231 ASN A O 1
ATOM 1871 N N . ILE A 1 232 ? 6.872 16.236 21.260 1.00 91.94 232 ILE A N 1
ATOM 1872 C CA . ILE A 1 232 ? 5.562 15.682 21.601 1.00 91.94 232 ILE A CA 1
ATOM 1873 C C . ILE A 1 232 ? 5.814 14.320 22.254 1.00 91.94 232 ILE A C 1
ATOM 1875 O O . ILE A 1 232 ? 6.325 13.444 21.575 1.00 91.94 232 ILE A O 1
ATOM 1879 N N . PRO A 1 233 ? 5.418 14.059 23.513 1.00 87.88 233 PRO A N 1
ATOM 1880 C CA . PRO A 1 233 ? 5.843 12.862 24.260 1.00 87.88 233 PRO A CA 1
ATOM 1881 C C . PRO A 1 233 ? 5.580 11.490 23.613 1.00 87.88 233 PRO A C 1
ATOM 1883 O O . PRO A 1 233 ? 6.141 10.489 24.054 1.00 87.88 233 PRO A O 1
ATOM 1886 N N . LYS A 1 234 ? 4.685 11.415 22.623 1.00 87.81 234 LYS A N 1
ATOM 1887 C CA . LYS A 1 234 ? 4.353 10.184 21.891 1.00 87.81 234 LYS A CA 1
ATOM 1888 C C . LYS A 1 234 ? 5.071 10.044 20.547 1.00 87.81 234 LYS A C 1
ATOM 1890 O O . LYS A 1 234 ? 4.994 8.974 19.950 1.00 87.81 234 LYS A O 1
ATOM 1895 N N . HIS A 1 235 ? 5.728 11.099 20.078 1.00 84.25 235 HIS A N 1
ATOM 1896 C CA . HIS A 1 235 ? 6.385 11.168 18.778 1.00 84.25 235 HIS A CA 1
ATOM 1897 C C . HIS A 1 235 ? 7.845 11.598 18.965 1.00 84.25 235 HIS A C 1
ATOM 1899 O O . HIS A 1 235 ? 8.214 12.157 19.994 1.00 84.25 235 HIS A O 1
ATOM 1905 N N . GLU A 1 236 ? 8.706 11.306 17.994 1.00 82.19 236 GLU A N 1
ATOM 1906 C CA . GLU A 1 236 ? 10.045 11.909 17.975 1.00 82.19 236 GLU A CA 1
ATOM 1907 C C . GLU A 1 236 ? 9.930 13.425 17.716 1.00 82.19 236 GLU A C 1
ATOM 1909 O O . GLU A 1 236 ? 8.890 13.892 17.242 1.00 82.19 236 GLU A O 1
ATOM 1914 N N . SER A 1 237 ? 10.962 14.205 18.067 1.00 83.62 237 SER A N 1
ATOM 1915 C CA . SER A 1 237 ? 10.952 15.667 17.907 1.00 83.62 237 SER A CA 1
ATOM 1916 C C . SER A 1 237 ? 10.523 16.064 16.490 1.00 83.62 237 SER A C 1
ATOM 1918 O O . SER A 1 237 ? 11.118 15.639 15.500 1.00 83.62 237 SER A O 1
ATOM 1920 N N . LEU A 1 238 ? 9.484 16.893 16.403 1.00 86.50 238 LEU A N 1
ATOM 1921 C CA . LEU A 1 238 ? 8.882 17.342 15.156 1.00 86.50 238 LEU A CA 1
ATOM 1922 C C . LEU A 1 238 ? 9.469 18.694 14.752 1.00 86.50 238 LEU A C 1
ATOM 1924 O O . LEU A 1 238 ? 9.534 19.614 15.572 1.00 86.50 238 LEU A O 1
ATOM 1928 N N . ARG A 1 239 ? 9.828 18.842 13.474 1.00 87.88 239 ARG A N 1
ATOM 1929 C CA . ARG A 1 239 ? 10.211 20.129 12.888 1.00 87.88 239 ARG A CA 1
ATOM 1930 C C . ARG A 1 239 ? 9.054 20.693 12.076 1.00 87.88 239 ARG A C 1
ATOM 1932 O O . ARG A 1 239 ? 8.794 20.243 10.971 1.00 87.88 239 ARG A O 1
ATOM 1939 N N . LEU A 1 240 ? 8.412 21.734 12.584 1.00 83.12 240 LEU A N 1
ATOM 1940 C CA . LEU A 1 240 ? 7.390 22.467 11.847 1.00 83.12 240 LEU A CA 1
ATOM 1941 C C . LEU A 1 240 ? 8.056 23.543 11.006 1.00 83.12 240 LEU A C 1
ATOM 1943 O O . LEU A 1 240 ? 8.477 24.578 11.527 1.00 83.12 240 LEU A O 1
ATOM 1947 N N . VAL A 1 241 ? 8.168 23.302 9.704 1.00 82.06 241 VAL A N 1
ATOM 1948 C CA . VAL A 1 241 ? 8.652 24.319 8.767 1.00 82.06 241 VAL A CA 1
ATOM 1949 C C . VAL A 1 241 ? 7.635 25.453 8.713 1.00 82.06 241 VAL A C 1
ATOM 1951 O O . VAL A 1 241 ? 6.425 25.225 8.721 1.00 82.06 241 VAL A O 1
ATOM 1954 N N . ARG A 1 242 ? 8.128 26.692 8.694 1.00 70.19 242 ARG A N 1
ATOM 1955 C CA . ARG A 1 242 ? 7.332 27.920 8.776 1.00 70.19 242 ARG A CA 1
ATOM 1956 C C . ARG A 1 242 ? 6.549 28.186 7.482 1.00 70.19 242 ARG A C 1
ATOM 1958 O O . ARG A 1 242 ? 6.745 29.211 6.835 1.00 70.19 242 ARG A O 1
ATOM 1965 N N . ASP A 1 243 ? 5.659 27.277 7.098 1.00 67.50 243 ASP A N 1
ATOM 1966 C CA . ASP A 1 243 ? 4.632 27.568 6.107 1.00 67.50 243 ASP A CA 1
ATOM 1967 C C . ASP A 1 243 ? 3.509 28.359 6.789 1.00 67.50 243 ASP A C 1
ATOM 1969 O O . ASP A 1 243 ? 3.071 28.038 7.899 1.00 67.50 243 ASP A O 1
ATOM 1973 N N . ARG A 1 244 ? 3.059 29.442 6.150 1.00 55.16 244 ARG A N 1
ATOM 1974 C CA . ARG A 1 244 ? 2.082 30.375 6.739 1.00 55.16 244 ARG A CA 1
ATOM 1975 C C . ARG A 1 244 ? 0.768 29.681 7.102 1.00 55.16 244 ARG A C 1
ATOM 1977 O O . ARG A 1 244 ? 0.087 30.144 8.004 1.00 55.16 244 ARG A O 1
ATOM 1984 N N . SER A 1 245 ? 0.438 28.577 6.438 1.00 54.06 245 SER A N 1
ATOM 1985 C CA . SER A 1 245 ? -0.773 27.787 6.679 1.00 54.06 245 SER A CA 1
ATOM 1986 C C . SER A 1 245 ? -0.743 26.972 7.980 1.00 54.06 245 SER A C 1
ATOM 1988 O O . SER A 1 245 ? -1.800 26.708 8.546 1.00 54.06 245 SER A O 1
ATOM 1990 N N . ILE A 1 246 ? 0.438 26.586 8.475 1.00 59.44 246 ILE A N 1
ATOM 1991 C CA . ILE A 1 246 ? 0.582 25.706 9.650 1.00 59.44 246 ILE A CA 1
ATOM 1992 C C . ILE A 1 246 ? 0.482 26.504 10.955 1.00 59.44 246 ILE A C 1
ATOM 1994 O O . ILE A 1 246 ? -0.091 26.032 11.936 1.00 59.44 246 ILE A O 1
ATOM 1998 N N . ILE A 1 247 ? 0.985 27.742 10.960 1.00 59.09 247 ILE A N 1
ATOM 1999 C CA . IL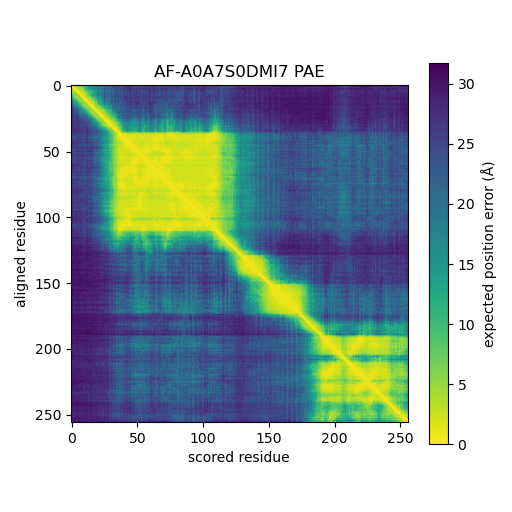E A 1 247 ? 0.962 28.623 12.141 1.00 59.09 247 ILE A CA 1
ATOM 2000 C C . ILE A 1 247 ? -0.476 28.977 12.543 1.00 59.09 247 ILE A C 1
ATOM 2002 O O . ILE A 1 247 ? -0.772 29.068 13.733 1.00 59.09 247 ILE A O 1
ATOM 2006 N N . ASP A 1 248 ? -1.381 29.102 11.572 1.00 58.62 248 ASP A N 1
ATOM 2007 C CA . ASP A 1 248 ? -2.795 29.406 11.821 1.00 58.62 248 ASP A CA 1
ATOM 2008 C C . ASP A 1 248 ? -3.554 28.232 12.488 1.00 58.62 248 ASP A C 1
ATOM 2010 O O . ASP A 1 248 ? -4.659 28.419 12.996 1.00 58.62 248 ASP A O 1
ATOM 2014 N N . GLY A 1 249 ? -2.961 27.029 12.526 1.00 59.16 249 GLY A N 1
ATOM 2015 C CA . GLY A 1 249 ? -3.513 25.808 13.129 1.00 59.16 249 GLY A CA 1
ATOM 2016 C C . GLY A 1 249 ? -2.939 25.438 14.505 1.00 59.16 249 GLY A C 1
ATOM 2017 O O . GLY A 1 249 ? -3.031 24.279 14.918 1.00 59.16 249 GLY A O 1
ATOM 2018 N N . MET A 1 250 ? -2.307 26.375 15.218 1.00 62.19 250 MET A N 1
ATOM 2019 C CA . MET A 1 250 ? -1.752 26.130 16.556 1.00 62.19 250 MET A CA 1
ATOM 2020 C C . MET A 1 250 ? -2.468 26.964 17.618 1.00 62.19 250 MET A C 1
ATOM 2022 O O . MET A 1 250 ? -2.422 28.192 17.591 1.00 62.19 250 MET A O 1
ATOM 2026 N N . ASP A 1 251 ? -3.076 26.296 18.601 1.00 66.50 251 ASP A N 1
ATOM 2027 C CA . ASP A 1 251 ? -3.677 26.960 19.756 1.00 66.50 251 ASP A CA 1
ATOM 2028 C C . ASP A 1 251 ? -2.682 26.965 20.921 1.00 66.50 251 ASP A C 1
ATOM 2030 O O . ASP A 1 251 ? -2.339 25.940 21.520 1.00 66.50 251 ASP A O 1
ATOM 2034 N N . ILE A 1 252 ? -2.210 28.155 21.278 1.00 60.84 252 ILE A N 1
ATOM 2035 C CA . ILE A 1 252 ? -1.319 28.333 22.422 1.00 60.84 252 ILE A CA 1
ATOM 2036 C C . ILE A 1 252 ? -2.170 28.389 23.692 1.00 60.84 252 ILE A C 1
ATOM 2038 O O . ILE A 1 252 ? -2.758 29.421 24.025 1.00 60.84 252 ILE A O 1
ATOM 2042 N N . HIS A 1 253 ? -2.192 27.297 24.450 1.00 58.59 253 HIS A N 1
ATOM 2043 C CA . HIS A 1 253 ? -2.692 27.327 25.818 1.00 58.59 253 HIS A CA 1
ATOM 2044 C C . HIS A 1 253 ? -1.585 27.820 26.755 1.00 58.59 253 HIS A C 1
ATOM 2046 O O . HIS A 1 253 ? -0.589 27.137 26.971 1.00 58.59 253 HIS A O 1
ATOM 2052 N N . ARG A 1 254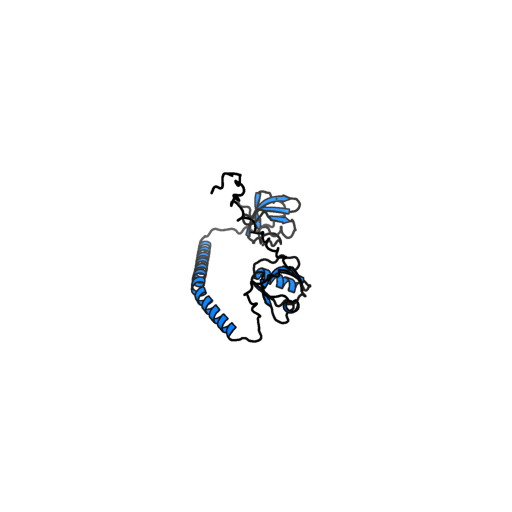 ? -1.759 29.018 27.327 1.00 53.91 254 ARG A N 1
ATOM 2053 C CA . ARG A 1 254 ? -1.000 29.413 28.520 1.00 53.91 254 ARG A CA 1
ATOM 2054 C C . ARG A 1 254 ? -1.629 28.699 29.713 1.00 53.91 254 ARG A C 1
ATOM 2056 O O . ARG A 1 254 ? -2.686 29.129 30.172 1.00 53.91 254 ARG A O 1
ATOM 2063 N N . ASP A 1 255 ? -1.013 27.612 30.168 1.00 50.69 255 ASP A N 1
ATOM 2064 C CA . ASP A 1 255 ? -1.290 27.119 31.518 1.00 50.69 255 ASP A CA 1
ATOM 2065 C C . ASP A 1 255 ? -0.795 28.185 32.521 1.00 50.69 255 ASP A C 1
ATOM 2067 O O . ASP A 1 255 ? 0.318 28.694 32.346 1.00 50.69 255 ASP A O 1
ATOM 2071 N N . PRO A 1 256 ? -1.635 28.614 33.482 1.00 46.41 256 PRO A N 1
ATOM 2072 C CA . PRO A 1 256 ? -1.264 29.591 34.506 1.00 46.41 256 PRO A CA 1
ATOM 2073 C C . PRO A 1 256 ? -0.222 29.064 35.499 1.00 46.41 256 PRO A C 1
ATOM 2075 O O . PRO A 1 256 ? -0.205 27.841 35.768 1.00 46.41 256 PRO A O 1
#

Mean predicted aligned error: 18.92 Å

InterPro domains:
  IPR036034 PDZ superfamily [SSF50156] (30-100)

Solvent-accessible surface area (backbone atoms only — not comparable to full-atom values): 15733 Å² total; per-residue (Å²): 134,86,84,77,93,77,97,69,87,80,94,71,81,82,77,75,92,68,87,86,92,82,86,77,84,66,77,73,66,73,73,77,76,74,77,50,69,44,82,46,80,40,67,43,51,81,46,38,67,38,65,55,30,36,28,29,62,34,57,40,81,90,19,59,37,41,74,70,64,62,54,60,54,26,30,51,47,26,49,60,93,42,75,50,52,71,45,38,67,60,35,51,52,52,54,51,48,49,34,68,70,65,44,70,44,36,38,35,30,38,61,51,80,62,62,94,84,64,74,73,68,74,73,62,83,88,54,96,47,69,63,58,58,50,49,50,50,54,47,46,54,55,42,54,67,50,42,68,65,53,49,56,56,53,52,52,52,52,52,50,54,51,55,50,51,51,52,51,51,53,50,57,71,71,50,93,66,88,75,74,79,75,74,85,73,90,71,77,96,75,82,86,52,63,74,39,55,36,28,33,63,47,62,49,86,52,99,88,51,79,81,41,59,54,67,45,62,29,34,28,67,42,73,60,100,64,28,38,33,30,44,28,96,91,52,73,77,40,76,46,62,7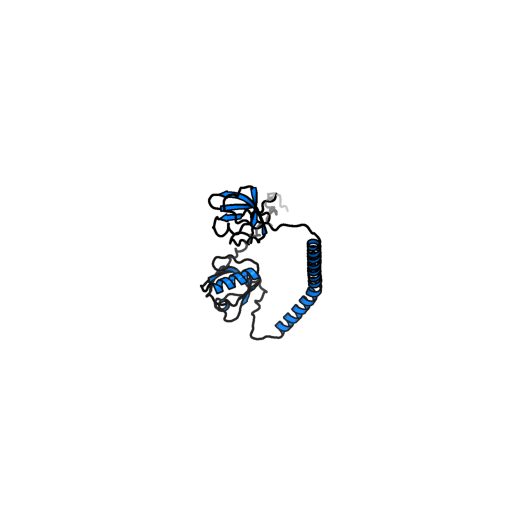1,46,78,76,58,65,78,38,54,46,73,57,79,80,130

Radius of gyration: 34.89 Å; Cα contacts (8 Å, |Δi|>4): 293; chains: 1; bounding box: 94×117×57 Å

Nearest PDB structures (foldseek):
  4nnm-assembly1_A  TM=7.245E-01  e=6.217E-03  Homo sapiens
  5izu-assembly1_C  TM=6.261E-01  e=4.381E-03  Mus musculus
  1x5q-assembly1_A  TM=6.813E-01  e=1.252E-02  Homo sapiens
  7a9b-assembly1_A  TM=6.753E-01  e=2.244E-02  Rattus norvegicus
  1q3p-assembly1_B  TM=6.361E-01  e=1.328E-02  Rattus norvegicus

Secondary structure (DSSP, 8-state):
--------------------SSS-------------EEEEEE-SS---EEEETTEEEEE-TTSHHHHTT--TTPEEEEETTEEPPS-HHHHHHHHHHHHHT-S-EEEEEE-----TT-------TT---HHHHHHHHHHHHHHHHHHHHHHHHHHHHHHHHHHHHHHHHHHHHT--------------S----TT-EEEESS-B--SSSPPBPTT-EEEEEEE-SSEEEEE-TTSSPEEEE--HHHHTTEE-----